Protein AF-A0A7E4VM98-F1 (afdb_monomer_lite)

Secondary structure (DSSP, 8-state):
---------TTHHHHTTSSTHHHHHHHTHHHHHHHTSSTTHHHHHHHHHTT-SS--GGGGTTTTTTTT-S-S--BTTSPPS-TTPPTT-EEEEEPPPPBTSS-S-HHHHHHHHHHHHTT--EEEEE-S-GGGSTTS-S-EEEETTEEEESHHHHHHHHHHHTT--TTTT--HHHHHHHHHHHHIIIIIIHHHHHHHHHH--GGGGSSSSSSTTT--HHHHHHHHHHHHHHHHHHHHHHHHHHSGGGS-HHHHHHHHHHHHHHHHHHHTTSSBTTBSS--HHHHHHHHHHHHHHSS--S--HHHHHHHHH-SHHHHHHHHHHHH-TTPPPTTPBPPSSTTS-------SS--------

Radius of gyration: 22.87 Å; chains: 1; bounding box: 62×67×73 Å

pLDDT: mean 76.76, std 25.64, range [26.39, 98.75]

InterPro domains:
  IPR012336 Thioredoxin-like fold [PF17172] (106-197)
  IPR026928 FAX/IsoI-like [SFLDG01200] (89-328)
  IPR033468 Metaxin, glutathione S-transferase domain [PF17171] (256-319)
  IPR036249 Thioredoxin-like superfamily [SSF52833] (104-171)
  IPR036282 Glutathione S-transferase, C-terminal domain superfamily [SSF47616] (250-321)
  IPR040079 Glutathione transferase family [SFLDS00019] (89-328)
  IPR050931 Mitochondrial Protein Transport Metaxin [PTHR12289] (79-328)

Structure (mmCIF, N/CA/C/O backbone):
data_AF-A0A7E4VM98-F1
#
_entry.id   AF-A0A7E4VM98-F1
#
loop_
_atom_site.group_PDB
_atom_site.id
_atom_site.type_symbol
_atom_site.label_atom_id
_atom_site.label_alt_id
_atom_site.label_comp_id
_atom_site.label_asym_id
_atom_site.label_entity_id
_atom_site.label_seq_id
_atom_site.pdbx_PDB_ins_code
_atom_site.Cartn_x
_atom_site.Cartn_y
_atom_site.Cartn_z
_atom_site.occupancy
_atom_site.B_iso_or_equiv
_atom_site.auth_seq_id
_atom_site.auth_comp_id
_atom_site.auth_asym_id
_atom_site.auth_atom_id
_atom_site.pdbx_PDB_model_num
ATOM 1 N N . MET A 1 1 ? -19.535 -28.539 -48.730 1.00 28.67 1 MET A N 1
ATOM 2 C CA . MET A 1 1 ? -18.535 -27.777 -49.510 1.00 28.67 1 MET A CA 1
ATOM 3 C C . MET A 1 1 ? -19.100 -26.370 -49.653 1.00 28.67 1 MET A C 1
ATOM 5 O O . MET A 1 1 ? -20.202 -26.257 -50.161 1.00 28.67 1 MET A O 1
ATOM 9 N N . LEU A 1 2 ? -18.609 -25.407 -48.856 1.00 31.25 2 LEU A N 1
ATOM 10 C CA . LEU A 1 2 ? -17.613 -24.395 -49.280 1.00 31.25 2 LEU A CA 1
ATOM 11 C C . LEU A 1 2 ? -18.216 -23.530 -50.404 1.00 31.25 2 LEU A C 1
ATOM 13 O O . LEU A 1 2 ? -18.550 -24.073 -51.443 1.00 31.25 2 LEU A O 1
ATOM 17 N N . THR A 1 3 ? -18.463 -22.228 -50.290 1.00 29.92 3 THR A N 1
ATOM 18 C CA . THR A 1 3 ? -17.757 -21.125 -49.618 1.00 29.92 3 THR A CA 1
ATOM 19 C C . THR A 1 3 ? -18.645 -19.880 -49.730 1.00 29.92 3 THR A C 1
ATOM 21 O O . THR A 1 3 ? -19.111 -19.606 -50.834 1.00 29.92 3 THR A O 1
ATOM 24 N N . GLN A 1 4 ? -18.791 -19.058 -48.688 1.00 26.48 4 GLN A N 1
ATOM 25 C CA . GLN A 1 4 ? -18.999 -17.620 -48.896 1.00 26.48 4 GLN A CA 1
ATOM 26 C C . GLN A 1 4 ? -18.141 -16.830 -47.911 1.00 26.48 4 GLN A C 1
ATOM 28 O O . GLN A 1 4 ? -18.254 -16.956 -46.695 1.00 26.48 4 GLN A O 1
ATOM 33 N N . ASN A 1 5 ? -17.224 -16.074 -48.508 1.00 28.17 5 ASN A N 1
ATOM 34 C CA . ASN A 1 5 ? -16.269 -15.186 -47.878 1.00 28.17 5 ASN A CA 1
ATOM 35 C C . ASN A 1 5 ? -17.000 -14.063 -47.138 1.00 28.17 5 ASN A C 1
ATOM 37 O O . ASN A 1 5 ? -17.585 -13.188 -47.772 1.00 28.17 5 ASN A O 1
ATOM 41 N N . THR A 1 6 ? -16.888 -14.018 -45.815 1.00 29.98 6 THR A N 1
ATOM 42 C CA . THR A 1 6 ? -17.049 -12.763 -45.077 1.00 29.98 6 THR A CA 1
ATOM 43 C C . THR A 1 6 ? -15.739 -11.992 -45.178 1.00 29.98 6 THR A C 1
ATOM 45 O O . THR A 1 6 ? -14.831 -12.164 -44.365 1.00 29.98 6 THR A O 1
ATOM 48 N N . HIS A 1 7 ? -15.633 -11.164 -46.218 1.00 29.02 7 HIS A N 1
ATOM 49 C CA . HIS A 1 7 ? -14.722 -10.027 -46.213 1.00 29.02 7 HIS A CA 1
ATOM 50 C C . HIS A 1 7 ? -15.143 -9.115 -45.057 1.00 29.02 7 HIS A C 1
ATOM 52 O O . HIS A 1 7 ? -16.162 -8.436 -45.133 1.00 29.02 7 HIS A O 1
ATOM 58 N N . ILE A 1 8 ? -14.386 -9.150 -43.961 1.00 34.03 8 ILE A N 1
ATOM 59 C CA . ILE A 1 8 ? -14.481 -8.133 -42.916 1.00 34.03 8 ILE A CA 1
ATOM 60 C C . ILE A 1 8 ? -13.877 -6.870 -43.519 1.00 34.03 8 ILE A C 1
ATOM 62 O O . ILE A 1 8 ? -12.688 -6.839 -43.846 1.00 34.03 8 ILE A O 1
ATOM 66 N N . ASP A 1 9 ? -14.720 -5.865 -43.718 1.00 29.58 9 ASP A N 1
ATOM 67 C CA . ASP A 1 9 ? -14.323 -4.573 -44.244 1.00 29.58 9 ASP A CA 1
ATOM 68 C C . ASP A 1 9 ? -13.378 -3.885 -43.244 1.00 29.58 9 ASP A C 1
ATOM 70 O O . ASP A 1 9 ? -13.763 -3.411 -42.172 1.00 29.58 9 ASP A O 1
ATOM 74 N N . LEU A 1 10 ? -12.085 -3.884 -43.575 1.00 30.45 10 LEU A N 1
ATOM 75 C CA . LEU A 1 10 ? -11.020 -3.293 -42.763 1.00 30.45 10 LEU A CA 1
ATOM 76 C C . LEU A 1 10 ? -11.132 -1.757 -42.673 1.00 30.45 10 LEU A C 1
ATOM 78 O O . LEU A 1 10 ? -10.366 -1.142 -41.925 1.00 30.45 10 LEU A O 1
ATOM 82 N N . ALA A 1 11 ? -12.067 -1.132 -43.399 1.00 27.55 11 ALA A N 1
ATOM 83 C CA . AL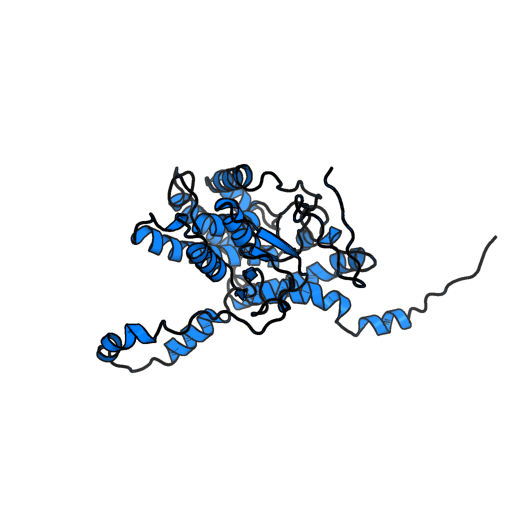A A 1 11 ? -12.356 0.295 -43.307 1.00 27.55 11 ALA A CA 1
ATOM 84 C C . ALA A 1 11 ? -13.248 0.647 -42.098 1.00 27.55 11 ALA A C 1
ATOM 86 O O . ALA A 1 11 ? -12.949 1.612 -41.392 1.00 27.55 11 ALA A O 1
ATOM 87 N N . GLU A 1 12 ? -14.259 -0.165 -41.765 1.00 29.91 12 GLU A N 1
ATOM 88 C CA . GLU A 1 12 ? -15.104 0.066 -40.576 1.00 29.91 12 GLU A CA 1
ATOM 89 C C . GLU A 1 12 ? -14.340 -0.190 -39.271 1.00 29.91 12 GLU A C 1
ATOM 91 O O . GLU A 1 12 ? -14.490 0.541 -38.288 1.00 29.91 12 GLU A O 1
ATOM 96 N N . ALA A 1 13 ? -13.404 -1.143 -39.291 1.00 32.09 13 ALA A N 1
ATOM 97 C CA . ALA A 1 13 ? -12.484 -1.368 -38.183 1.00 32.09 13 ALA A CA 1
ATOM 98 C C . ALA A 1 13 ? -11.483 -0.214 -37.981 1.00 32.09 13 ALA A C 1
ATOM 100 O O . ALA A 1 13 ? -10.851 -0.165 -36.937 1.00 32.09 13 ALA A O 1
ATOM 101 N N . ARG A 1 14 ? -11.316 0.724 -38.927 1.00 27.47 14 ARG A N 1
ATOM 102 C CA . ARG A 1 14 ? -10.431 1.894 -38.752 1.00 27.47 14 ARG A CA 1
ATOM 103 C C . ARG A 1 14 ? -11.143 3.110 -38.166 1.00 27.47 14 ARG A C 1
ATOM 105 O O . ARG A 1 14 ? -10.498 3.884 -37.461 1.00 27.47 14 ARG A O 1
ATOM 112 N N . HIS A 1 15 ? -12.447 3.273 -38.384 1.00 27.38 15 HIS A N 1
ATOM 113 C CA . HIS A 1 15 ? -13.180 4.409 -37.813 1.00 27.38 15 HIS A CA 1
ATOM 114 C C . HIS A 1 15 ? -13.491 4.252 -36.319 1.00 27.38 15 HIS A C 1
ATOM 116 O O . HIS A 1 15 ? -13.4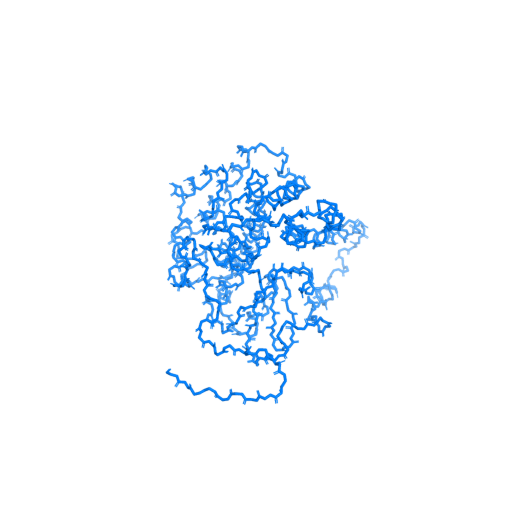71 5.248 -35.604 1.00 27.38 15 HIS A O 1
ATOM 122 N N . GLY A 1 16 ? -13.609 3.022 -35.806 1.00 27.92 16 GLY A N 1
ATOM 123 C CA . GLY A 1 16 ? -13.689 2.766 -34.359 1.00 27.92 16 GLY A CA 1
ATOM 124 C C . GLY A 1 16 ? -12.370 2.942 -33.583 1.00 27.92 16 GLY A C 1
ATOM 125 O O . GLY A 1 16 ? -12.366 2.825 -32.360 1.00 27.92 16 GLY A O 1
ATOM 126 N N . PHE A 1 17 ? -11.242 3.199 -34.262 1.00 30.11 17 PHE A N 1
ATOM 127 C CA . PHE A 1 17 ? -9.914 3.336 -33.639 1.00 30.11 17 PHE A CA 1
ATOM 128 C C . PHE A 1 17 ? -9.491 4.787 -33.359 1.00 30.11 17 PHE A C 1
ATOM 130 O O . PHE A 1 17 ? -8.520 4.989 -32.627 1.00 30.11 17 PHE A O 1
ATOM 137 N N . ASN A 1 18 ? -10.192 5.783 -33.913 1.00 26.39 18 ASN A N 1
ATOM 138 C CA . ASN A 1 18 ? -9.844 7.199 -33.727 1.00 26.39 18 ASN A CA 1
ATOM 139 C C . ASN A 1 18 ? -10.473 7.843 -32.485 1.00 26.39 18 ASN A C 1
ATOM 141 O O . ASN A 1 18 ? -9.961 8.858 -32.015 1.00 26.39 18 ASN A O 1
ATOM 145 N N . ASP A 1 19 ? -11.488 7.221 -31.889 1.00 30.58 19 ASP A N 1
ATOM 146 C CA . ASP A 1 19 ? -12.019 7.664 -30.605 1.00 30.58 19 ASP A CA 1
ATOM 147 C C . ASP A 1 19 ? -11.264 6.944 -29.487 1.00 30.58 19 ASP A C 1
ATOM 149 O O . ASP A 1 19 ? -11.482 5.769 -29.192 1.00 30.58 19 ASP A O 1
ATOM 153 N N . GLY A 1 20 ? -10.337 7.654 -28.842 1.00 35.06 20 GLY A N 1
ATOM 154 C CA . GLY A 1 20 ? -9.495 7.167 -27.741 1.00 35.06 20 GLY A CA 1
ATOM 155 C C . GLY A 1 20 ? -10.233 6.682 -26.478 1.00 35.06 20 GLY A C 1
ATOM 156 O O . GLY A 1 20 ? -9.598 6.530 -25.437 1.00 35.06 20 GLY A O 1
ATOM 157 N N . SER A 1 21 ? -11.537 6.410 -26.546 1.00 38.94 21 SER A N 1
ATOM 158 C CA . SER A 1 21 ? -12.443 6.085 -25.443 1.00 38.94 21 SER A CA 1
ATOM 159 C C . SER A 1 21 ? -12.384 4.623 -24.972 1.00 38.94 21 SER A C 1
ATOM 161 O O . SER A 1 21 ? -12.613 4.361 -23.795 1.00 38.94 21 SER A O 1
ATOM 163 N N . PHE A 1 22 ? -12.025 3.657 -25.827 1.00 34.50 22 PHE A N 1
ATOM 164 C CA . PHE A 1 22 ? -12.247 2.232 -25.507 1.00 34.50 22 PHE A CA 1
ATOM 165 C C . PHE A 1 22 ? -11.138 1.558 -24.676 1.00 34.50 22 PHE A C 1
ATOM 167 O O . PHE A 1 22 ? -11.387 0.722 -23.810 1.00 34.50 22 PHE A O 1
ATOM 174 N N . VAL A 1 23 ? -9.888 1.926 -24.945 1.00 35.19 23 VAL A N 1
ATOM 175 C CA . VAL A 1 23 ? -8.684 1.461 -24.228 1.00 35.19 23 VAL A CA 1
ATOM 176 C C . VAL A 1 23 ? -8.128 2.567 -23.328 1.00 35.19 23 VAL A C 1
ATOM 178 O O . VAL A 1 23 ? -7.375 2.299 -22.390 1.00 35.19 23 VAL A O 1
ATOM 181 N N . GLY A 1 24 ? -8.468 3.824 -23.637 1.00 36.62 24 GLY A N 1
ATOM 182 C CA . GLY A 1 24 ? -8.122 4.984 -22.827 1.00 36.62 24 GLY A CA 1
ATOM 183 C C . GLY A 1 24 ? -8.631 4.827 -21.403 1.00 36.62 24 GLY A C 1
ATOM 184 O O . GLY A 1 24 ? -7.823 4.820 -20.491 1.00 36.62 24 GLY A O 1
ATOM 185 N N . SER A 1 25 ? -9.914 4.522 -21.192 1.00 45.19 25 SER A N 1
ATOM 186 C CA . SER A 1 25 ? -10.535 4.619 -19.862 1.00 45.19 25 SER A CA 1
ATOM 187 C C . SER A 1 25 ? -10.000 3.689 -18.768 1.00 45.19 25 SER A C 1
ATOM 189 O O . SER A 1 25 ? -10.319 3.931 -17.621 1.00 45.19 25 SER A O 1
ATOM 191 N N . ILE A 1 26 ? -9.246 2.624 -19.062 1.00 42.47 26 ILE A N 1
ATOM 192 C CA . ILE A 1 26 ? -8.665 1.733 -18.032 1.00 42.47 26 ILE A CA 1
ATOM 193 C C . ILE A 1 26 ? -7.212 2.131 -17.740 1.00 42.47 26 ILE A C 1
ATOM 195 O O . ILE A 1 26 ? -6.754 2.116 -16.599 1.00 42.47 26 ILE A O 1
ATOM 199 N N . VAL A 1 27 ? -6.473 2.557 -18.769 1.00 45.41 27 VAL A N 1
ATOM 200 C CA . VAL A 1 27 ? -5.060 2.953 -18.644 1.00 45.41 27 VAL A CA 1
ATOM 201 C C . VAL A 1 27 ? -4.889 4.445 -18.340 1.00 45.41 27 VAL A C 1
ATOM 203 O O . VAL A 1 27 ? -3.884 4.878 -17.779 1.00 45.41 27 VAL A O 1
ATOM 206 N N . ASP A 1 28 ? -5.883 5.249 -18.695 1.00 41.78 28 ASP A N 1
ATOM 207 C CA . ASP A 1 28 ? -6.112 6.612 -18.220 1.00 41.78 28 ASP A CA 1
ATOM 208 C C . ASP A 1 28 ? -6.618 6.635 -16.782 1.00 41.78 28 ASP A C 1
ATOM 210 O O . ASP A 1 28 ? -6.541 7.668 -16.130 1.00 41.78 28 ASP A O 1
ATOM 214 N N . GLN A 1 29 ? -6.964 5.470 -16.244 1.00 46.91 29 GLN A N 1
ATOM 215 C CA . GLN A 1 29 ? -7.600 5.341 -14.952 1.00 46.91 29 GLN A CA 1
ATOM 216 C C . GLN A 1 29 ? -6.717 4.718 -13.880 1.00 46.91 29 GLN A C 1
ATOM 218 O O . GLN A 1 29 ? -6.611 5.317 -12.826 1.00 46.91 29 GLN A O 1
ATOM 223 N N . LEU A 1 30 ? -5.921 3.689 -14.197 1.00 45.34 30 LEU A N 1
ATOM 224 C CA . LEU A 1 30 ? -4.698 3.361 -13.432 1.00 45.34 30 LEU A CA 1
ATOM 225 C C . LEU A 1 30 ? -3.732 4.565 -13.311 1.00 45.34 30 LEU A C 1
ATOM 227 O O . LEU A 1 30 ? -2.794 4.552 -12.520 1.00 45.34 30 LEU A O 1
ATOM 231 N N . PHE A 1 31 ? -3.930 5.584 -14.150 1.00 43.34 31 PHE A N 1
ATOM 232 C CA . PHE A 1 31 ? -3.127 6.793 -14.266 1.00 43.34 31 PHE A CA 1
ATOM 233 C C . PHE A 1 31 ? -3.565 7.946 -13.369 1.00 43.34 31 PHE A C 1
ATOM 235 O O . PHE A 1 31 ? -2.681 8.563 -12.777 1.00 43.34 31 PHE A O 1
ATOM 242 N N . LEU A 1 32 ? -4.869 8.236 -13.259 1.00 41.91 32 LEU A N 1
ATOM 243 C CA . LEU A 1 32 ? -5.360 9.279 -12.347 1.00 41.91 32 LEU A CA 1
ATOM 244 C C . LEU A 1 32 ? -4.874 8.998 -10.915 1.00 41.91 32 LEU A C 1
ATOM 246 O O . LEU A 1 32 ? -4.349 9.888 -10.256 1.00 41.91 32 LEU A O 1
ATOM 250 N N . ASP A 1 33 ? -4.869 7.728 -10.517 1.00 46.34 33 ASP A N 1
ATOM 251 C CA . ASP A 1 33 ? -4.479 7.287 -9.176 1.00 46.34 33 ASP A CA 1
ATOM 252 C C . ASP A 1 33 ? -2.965 7.321 -8.887 1.00 46.34 33 ASP A C 1
ATOM 254 O O . ASP A 1 33 ? -2.556 7.397 -7.729 1.00 46.34 33 ASP A O 1
ATOM 258 N N . LEU A 1 34 ? -2.105 7.323 -9.914 1.00 44.72 34 LEU A N 1
ATOM 259 C CA . LEU A 1 34 ? -0.662 7.546 -9.733 1.00 44.72 34 LEU A CA 1
ATOM 260 C C . LEU A 1 34 ? -0.298 9.036 -9.789 1.00 44.72 34 LEU A C 1
ATOM 262 O O . LEU A 1 34 ? 0.703 9.453 -9.207 1.00 44.72 34 LEU A O 1
ATOM 266 N N . GLN A 1 35 ? -1.096 9.842 -10.493 1.00 39.09 35 GLN A N 1
ATOM 267 C CA . GLN A 1 35 ? -0.908 11.287 -10.603 1.00 39.09 35 GLN A CA 1
ATOM 268 C C . GLN A 1 35 ? -1.366 12.023 -9.327 1.00 39.09 35 GLN A C 1
ATOM 270 O O . GLN A 1 35 ? -0.821 13.079 -9.003 1.00 39.09 35 GLN A O 1
ATOM 275 N N . ASP A 1 36 ? -2.281 11.423 -8.561 1.00 42.91 36 ASP A N 1
ATOM 276 C CA . ASP A 1 36 ? -2.862 11.983 -7.336 1.00 42.91 36 ASP A CA 1
ATOM 277 C C . ASP A 1 36 ? -2.205 11.526 -6.021 1.00 42.91 36 ASP A C 1
ATOM 279 O O . ASP A 1 36 ? -2.666 11.873 -4.933 1.00 42.91 36 ASP A O 1
ATOM 283 N N . MET A 1 37 ? -1.041 10.869 -6.096 1.00 42.34 37 MET A N 1
ATOM 284 C CA . MET A 1 37 ? -0.153 10.539 -4.964 1.00 42.34 37 MET A CA 1
ATOM 285 C C . MET A 1 37 ? 0.535 11.776 -4.318 1.00 42.34 37 MET A C 1
ATOM 287 O O . MET A 1 37 ? 1.708 11.725 -3.938 1.00 42.34 37 MET A O 1
ATOM 291 N N . ARG A 1 38 ? -0.237 12.865 -4.114 1.00 44.12 38 ARG A N 1
ATOM 292 C CA . ARG A 1 38 ? 0.027 14.131 -3.376 1.00 44.12 38 ARG A CA 1
ATOM 293 C C . ARG A 1 38 ? 0.387 15.393 -4.164 1.00 44.12 38 ARG A C 1
ATOM 295 O O . ARG A 1 38 ? 1.017 16.290 -3.606 1.00 44.12 38 ARG A O 1
ATOM 302 N N . PHE A 1 39 ? -0.075 15.565 -5.400 1.00 36.19 39 PHE A N 1
ATOM 303 C CA . PHE A 1 39 ? 0.101 16.871 -6.058 1.00 36.19 39 PHE A CA 1
ATOM 304 C C . PHE A 1 39 ? -0.864 17.968 -5.573 1.00 36.19 39 PHE A C 1
ATOM 306 O O . PHE A 1 39 ? -0.579 19.146 -5.793 1.00 36.19 39 PHE A O 1
ATOM 313 N N . TRP A 1 40 ? -1.940 17.641 -4.841 1.00 32.72 40 TRP A N 1
ATOM 314 C CA . TRP A 1 40 ? -2.898 18.656 -4.372 1.00 32.72 40 TRP A CA 1
ATOM 315 C C . TRP A 1 40 ? -2.693 19.153 -2.931 1.00 32.72 40 TRP A C 1
ATOM 317 O O . TRP A 1 40 ? -2.779 20.358 -2.709 1.00 32.72 40 TRP A O 1
ATOM 327 N N . ASN A 1 41 ? -2.347 18.295 -1.962 1.00 39.28 41 ASN A N 1
ATOM 328 C CA . ASN A 1 41 ? -2.235 18.751 -0.564 1.00 39.28 41 ASN A CA 1
ATOM 329 C C . ASN A 1 41 ? -1.037 19.687 -0.335 1.00 39.28 41 ASN A C 1
ATOM 331 O O . ASN A 1 41 ? -1.213 20.773 0.212 1.00 39.28 41 ASN A O 1
ATOM 335 N N . TYR A 1 42 ? 0.151 19.355 -0.853 1.00 38.91 42 TYR A N 1
ATOM 336 C CA . TYR A 1 42 ? 1.333 20.197 -0.635 1.00 38.91 42 TYR A CA 1
ATOM 337 C C . TYR A 1 42 ? 1.437 21.392 -1.578 1.00 38.91 42 TYR A C 1
ATOM 339 O O . TYR A 1 42 ? 2.081 22.367 -1.224 1.00 38.91 42 TYR A O 1
ATOM 347 N N . SER A 1 43 ? 0.816 21.389 -2.762 1.00 35.78 43 SER A N 1
ATOM 348 C CA . SER A 1 43 ? 0.839 22.587 -3.616 1.00 35.78 43 SER A CA 1
ATOM 349 C C . SER A 1 43 ? -0.094 23.686 -3.096 1.00 35.78 43 SER A C 1
ATOM 351 O O . SER A 1 43 ? 0.168 24.861 -3.345 1.00 35.78 43 SER A O 1
ATOM 353 N N . VAL A 1 44 ? -1.129 23.333 -2.324 1.00 36.50 44 VAL A N 1
ATOM 354 C CA . VAL A 1 44 ? -1.936 24.284 -1.550 1.00 36.50 44 VAL A CA 1
ATOM 355 C C . VAL A 1 44 ? -1.184 24.720 -0.291 1.00 36.50 44 VAL A C 1
ATOM 357 O O . VAL A 1 44 ? -1.065 25.921 -0.073 1.00 36.50 44 VAL A O 1
ATOM 360 N N . GLU A 1 45 ? -0.585 23.801 0.473 1.00 34.19 45 GLU A N 1
ATOM 361 C CA . GLU A 1 45 ? 0.237 24.147 1.648 1.00 34.19 45 GLU A CA 1
ATOM 362 C C . GLU A 1 45 ? 1.454 25.010 1.287 1.00 34.19 45 GLU A C 1
ATOM 364 O O . GLU A 1 45 ? 1.690 26.029 1.923 1.00 34.19 45 GLU A O 1
ATOM 369 N N . LEU A 1 46 ? 2.180 24.696 0.213 1.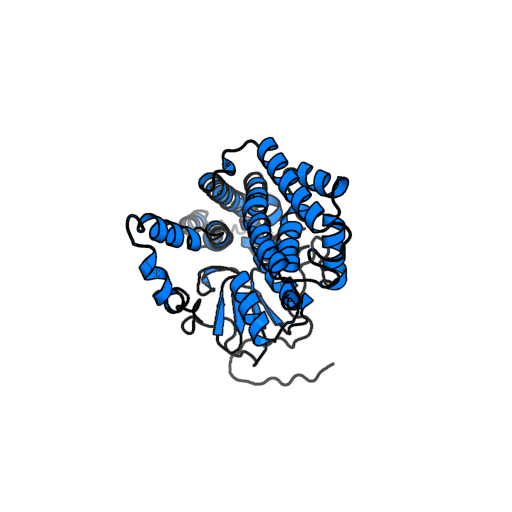00 32.59 46 LEU A N 1
ATOM 370 C CA . LEU A 1 46 ? 3.324 25.481 -0.257 1.00 32.59 46 LEU A CA 1
ATOM 371 C C . LEU A 1 46 ? 2.903 26.805 -0.906 1.00 32.59 46 LEU A C 1
ATOM 373 O O . LEU A 1 46 ? 3.640 27.774 -0.770 1.00 32.59 46 LEU A O 1
ATOM 377 N N . ARG A 1 47 ? 1.725 26.907 -1.549 1.00 32.34 47 ARG A N 1
ATOM 378 C CA . ARG A 1 47 ? 1.174 28.208 -2.000 1.00 32.34 47 ARG A CA 1
ATOM 379 C C . ARG A 1 47 ? 0.667 29.066 -0.842 1.00 32.34 47 ARG A C 1
ATOM 381 O O . ARG A 1 47 ? 0.666 30.291 -0.956 1.00 32.34 47 ARG A O 1
ATOM 388 N N . LEU A 1 48 ? 0.217 28.444 0.246 1.00 35.47 48 LEU A N 1
ATOM 389 C CA . LEU A 1 48 ? -0.144 29.133 1.482 1.00 35.47 48 LEU A CA 1
ATOM 390 C C . LEU A 1 48 ? 1.121 29.598 2.212 1.00 35.47 48 LEU A C 1
ATOM 392 O O . LEU A 1 48 ? 1.202 30.767 2.566 1.00 35.47 48 LEU A O 1
ATOM 396 N N . LEU A 1 49 ? 2.150 28.755 2.317 1.00 31.48 49 LEU A N 1
ATOM 397 C CA . LEU A 1 49 ? 3.445 29.098 2.913 1.00 31.48 49 LEU A CA 1
ATOM 398 C C . LEU A 1 49 ? 4.226 30.126 2.077 1.00 31.48 49 LEU A C 1
ATOM 400 O O . LEU A 1 49 ? 4.831 31.030 2.644 1.00 31.48 49 LEU A O 1
ATOM 404 N N . SER A 1 50 ? 4.149 30.084 0.742 1.00 28.62 50 SER A N 1
ATOM 405 C CA . SER A 1 50 ? 4.779 31.089 -0.132 1.00 28.62 50 SER A CA 1
ATOM 406 C C . SER A 1 50 ? 4.056 32.441 -0.137 1.00 28.62 50 SER A C 1
ATOM 408 O O . SER A 1 50 ? 4.565 33.400 -0.710 1.00 28.62 50 SER A O 1
ATOM 410 N N . ARG A 1 51 ? 2.857 32.528 0.458 1.00 30.97 51 ARG A N 1
ATOM 411 C CA . ARG A 1 51 ? 2.128 33.785 0.699 1.00 30.97 51 ARG A CA 1
ATOM 412 C C . ARG A 1 51 ? 2.318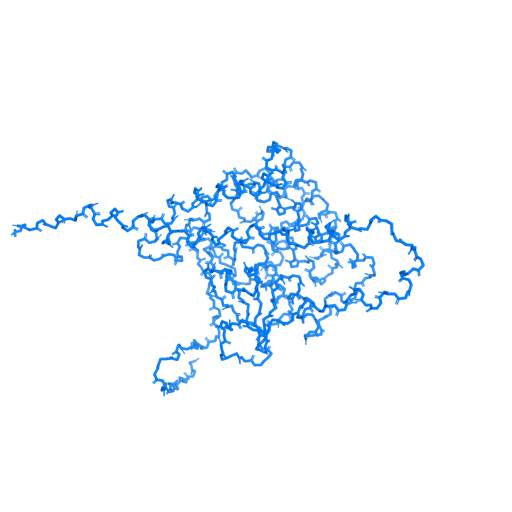 34.322 2.120 1.00 30.97 51 ARG A C 1
ATOM 414 O O . ARG A 1 51 ? 1.871 35.429 2.398 1.00 30.97 51 ARG A O 1
ATOM 421 N N . VAL A 1 52 ? 3.023 33.597 2.990 1.00 36.53 52 VAL A N 1
ATOM 422 C CA . VAL A 1 52 ? 3.444 34.072 4.316 1.00 36.53 52 VAL A CA 1
ATOM 423 C C . VAL A 1 52 ? 4.871 34.615 4.211 1.00 36.53 52 VAL A C 1
ATOM 425 O O . VAL A 1 52 ? 5.819 34.090 4.784 1.00 36.53 52 VAL A O 1
ATOM 428 N N . GLN A 1 53 ? 5.038 35.698 3.456 1.00 36.53 53 GLN A N 1
ATOM 429 C CA . GLN A 1 53 ? 6.086 36.664 3.767 1.00 36.53 53 GLN A CA 1
ATOM 430 C C . GLN A 1 53 ? 5.402 37.824 4.487 1.00 36.53 53 GLN A C 1
ATOM 432 O O . GLN A 1 53 ? 4.499 38.448 3.941 1.00 36.53 53 GLN A O 1
ATOM 437 N N . THR A 1 54 ? 5.845 38.073 5.724 1.00 39.03 54 THR A N 1
ATOM 438 C CA . THR A 1 54 ? 5.440 39.145 6.656 1.00 39.03 54 THR A CA 1
ATOM 439 C C . THR A 1 54 ? 4.105 38.972 7.395 1.00 39.03 54 THR A C 1
ATOM 441 O O . THR A 1 54 ? 3.154 39.665 7.087 1.00 39.03 54 THR A O 1
ATOM 444 N N . PHE A 1 55 ? 4.028 38.141 8.447 1.00 35.09 55 PHE A N 1
ATOM 445 C CA . PHE A 1 55 ? 3.022 38.350 9.509 1.00 35.09 55 PHE A CA 1
ATOM 446 C C . PHE A 1 55 ? 3.544 37.967 10.905 1.00 35.09 55 PHE A C 1
ATOM 448 O O . PHE A 1 55 ? 4.290 37.006 11.073 1.00 35.09 55 PHE A O 1
ATOM 455 N N . ASN A 1 56 ? 3.180 38.804 11.880 1.00 34.16 56 ASN A N 1
ATOM 456 C CA . ASN A 1 56 ? 3.713 38.910 13.239 1.00 34.16 56 ASN A CA 1
ATOM 457 C C . ASN A 1 56 ? 3.300 37.722 14.143 1.00 34.16 56 ASN A C 1
ATOM 459 O O . ASN A 1 56 ? 2.168 37.248 14.083 1.00 34.16 56 ASN A O 1
ATOM 463 N N . ILE A 1 57 ? 4.210 37.258 15.004 1.00 39.00 57 ILE A N 1
ATOM 464 C CA . ILE A 1 57 ? 4.082 36.034 15.822 1.00 39.00 57 ILE A CA 1
ATOM 465 C C . ILE A 1 57 ? 2.943 36.136 16.859 1.00 39.00 57 ILE A C 1
ATOM 467 O O . ILE A 1 57 ? 2.338 35.123 17.222 1.00 39.00 57 ILE A O 1
ATOM 471 N N . ASP A 1 58 ? 2.565 37.346 17.275 1.00 33.59 58 ASP A N 1
ATOM 472 C CA . ASP A 1 58 ? 1.524 37.552 18.291 1.00 33.59 58 ASP A CA 1
ATOM 473 C C . ASP A 1 58 ? 0.096 37.244 17.804 1.00 33.59 58 ASP A C 1
ATOM 475 O O . ASP A 1 58 ? -0.776 36.921 18.612 1.00 33.59 58 ASP A O 1
ATOM 479 N N . THR A 1 59 ? -0.160 37.234 16.489 1.00 35.47 59 THR A N 1
ATOM 480 C CA . THR A 1 59 ? -1.496 36.909 15.945 1.00 35.47 59 THR A CA 1
ATOM 481 C C . THR A 1 59 ? -1.807 35.405 15.958 1.00 35.47 59 THR A C 1
ATOM 483 O O . THR A 1 59 ? -2.967 35.019 15.804 1.00 35.47 59 THR A O 1
ATOM 486 N N . MET A 1 60 ? -0.814 34.533 16.193 1.00 33.09 60 MET A N 1
ATOM 487 C CA . MET A 1 60 ? -1.029 33.078 16.237 1.00 33.09 60 MET A CA 1
ATOM 488 C C . MET A 1 60 ? -1.683 32.587 17.533 1.00 33.09 60 MET A C 1
ATOM 490 O O . MET A 1 60 ? -2.384 31.578 17.504 1.00 33.09 60 MET A O 1
ATOM 494 N N . LYS A 1 61 ? -1.518 33.284 18.666 1.00 35.06 61 LYS A N 1
ATOM 495 C CA . LYS A 1 61 ? -2.079 32.817 19.951 1.00 35.06 61 LYS A CA 1
ATOM 496 C C . LYS A 1 61 ? -3.607 32.907 20.017 1.00 35.06 61 LYS A C 1
ATOM 498 O O . LYS A 1 61 ? -4.218 32.174 20.786 1.00 35.06 61 LYS A O 1
ATOM 503 N N . HIS A 1 62 ? -4.228 33.756 19.196 1.00 31.20 62 HIS A N 1
ATOM 504 C CA . HIS A 1 62 ? -5.686 33.921 19.159 1.00 31.20 62 HIS A CA 1
ATOM 505 C C . HIS A 1 62 ? -6.394 33.151 18.031 1.00 31.20 62 HIS A C 1
ATOM 507 O O . HIS A 1 62 ? -7.614 33.049 18.058 1.00 31.20 62 HIS A O 1
ATOM 513 N N . ASN A 1 63 ? -5.655 32.555 17.085 1.00 31.09 63 ASN A N 1
ATOM 514 C CA . ASN A 1 63 ? -6.221 31.887 15.900 1.00 31.09 63 ASN A CA 1
ATOM 515 C C . ASN A 1 63 ? -5.925 30.376 15.805 1.00 31.09 63 ASN A C 1
ATOM 517 O O . ASN A 1 63 ? -6.233 29.750 14.790 1.00 31.09 63 ASN A O 1
ATOM 521 N N . GLN A 1 64 ? -5.375 29.751 16.854 1.00 32.09 64 GLN A N 1
ATOM 522 C CA . GLN A 1 64 ? -5.177 28.291 16.874 1.00 32.09 64 GLN A CA 1
ATOM 523 C C . GLN A 1 64 ? -6.494 27.502 16.748 1.00 32.09 64 GLN A C 1
ATOM 525 O O . GLN A 1 64 ? -6.484 26.394 16.219 1.00 32.09 64 GLN A O 1
ATOM 530 N N . SER A 1 65 ? -7.631 28.066 17.172 1.00 30.69 65 SER A N 1
ATOM 531 C CA . SER A 1 65 ? -8.938 27.396 17.099 1.00 30.69 65 SER A CA 1
ATOM 532 C C . SER A 1 65 ? -9.606 27.467 15.721 1.00 30.69 65 SER A C 1
ATOM 534 O O . SER A 1 65 ? -10.471 26.648 15.422 1.00 30.69 65 SER A O 1
ATOM 536 N N . THR A 1 66 ? -9.215 28.408 14.858 1.00 28.31 66 THR A N 1
ATOM 537 C CA . THR A 1 66 ? -9.889 28.658 13.573 1.00 28.31 66 THR A CA 1
ATOM 538 C C . THR A 1 66 ? -9.136 28.075 12.378 1.00 28.31 66 THR A C 1
ATOM 540 O O . THR A 1 66 ? -9.771 27.721 11.384 1.00 28.31 66 THR A O 1
ATOM 543 N N . PHE A 1 67 ? -7.817 27.870 12.472 1.00 29.88 67 PHE A N 1
ATOM 544 C CA . PHE A 1 67 ? -7.013 27.348 11.355 1.00 29.88 67 PHE A CA 1
ATOM 545 C C . PHE A 1 67 ? -7.243 25.852 11.056 1.00 29.88 67 PHE A C 1
ATOM 547 O O . PHE A 1 67 ? -7.080 25.422 9.918 1.00 29.88 67 PHE A O 1
ATOM 554 N N . PHE A 1 68 ? -7.706 25.075 12.041 1.00 30.42 68 PHE A N 1
ATOM 555 C CA . PHE A 1 68 ? -8.035 23.646 11.902 1.00 30.42 68 PHE A CA 1
ATOM 556 C C . PHE A 1 68 ? -9.526 23.367 11.622 1.00 30.42 68 PHE A C 1
ATOM 558 O O . PHE A 1 68 ? -9.957 22.218 11.630 1.00 30.42 68 PHE A O 1
ATOM 565 N N . SER A 1 69 ? -10.340 24.401 11.381 1.00 29.08 69 SER A N 1
ATOM 566 C CA . SER A 1 69 ? -11.807 24.298 11.487 1.00 29.08 69 SER A CA 1
ATOM 567 C C . SER A 1 69 ? -12.582 24.060 10.182 1.00 29.08 69 SER A C 1
ATOM 569 O O . SER A 1 69 ? -13.811 24.090 10.201 1.00 29.08 69 SER A O 1
ATOM 571 N N . LYS A 1 70 ? -11.928 23.766 9.049 1.00 30.92 70 LYS A N 1
ATOM 572 C CA . LYS A 1 70 ? -12.639 23.124 7.928 1.00 30.92 70 LYS A CA 1
ATOM 573 C C . LYS A 1 70 ? -12.485 21.611 8.073 1.00 30.92 70 LYS A C 1
ATOM 575 O O . LYS A 1 70 ? -11.376 21.126 7.848 1.00 30.92 70 LYS A O 1
ATOM 580 N N . PRO A 1 71 ? -13.551 20.859 8.410 1.00 38.00 71 PRO A N 1
ATOM 581 C CA . PRO A 1 71 ? -13.488 19.406 8.356 1.00 38.00 71 PRO A CA 1
ATOM 582 C C . PRO A 1 71 ? -13.046 19.012 6.946 1.00 38.00 71 PRO A C 1
ATOM 584 O O . PRO A 1 71 ? -13.516 19.616 5.975 1.00 38.00 71 PRO A O 1
ATOM 587 N N . LEU A 1 72 ? -12.163 18.018 6.810 1.00 48.25 72 LEU A N 1
ATOM 588 C CA . LEU A 1 72 ? -12.041 17.288 5.548 1.00 48.25 72 LEU A CA 1
ATOM 589 C C . LEU A 1 72 ? -13.445 16.736 5.258 1.00 48.25 72 LEU A C 1
ATOM 591 O O . LEU A 1 72 ? -13.895 15.794 5.899 1.00 48.25 72 LEU A O 1
ATOM 595 N N . GLY A 1 73 ? -14.191 17.472 4.436 1.00 49.47 73 GLY A N 1
ATOM 596 C CA . GLY A 1 73 ? -15.644 17.492 4.518 1.00 49.47 73 GLY A CA 1
ATOM 597 C C . GLY A 1 73 ? -16.269 16.194 4.042 1.00 49.47 73 GLY A C 1
ATOM 598 O O . GLY A 1 73 ? -15.949 15.719 2.955 1.00 49.47 73 GLY A O 1
ATOM 599 N N . ILE A 1 74 ? -17.209 15.687 4.837 1.00 50.25 74 ILE A N 1
ATOM 600 C CA . ILE A 1 74 ? -18.227 14.723 4.418 1.00 50.25 74 ILE A CA 1
ATOM 601 C C . ILE A 1 74 ? -18.801 15.212 3.082 1.00 50.25 74 ILE A C 1
ATOM 603 O O . ILE A 1 74 ? -19.422 16.277 3.020 1.00 50.25 74 ILE A O 1
ATOM 607 N N . MET A 1 75 ? -18.570 14.472 1.996 1.00 54.62 75 MET A N 1
ATOM 608 C CA . MET A 1 75 ? -19.106 14.843 0.688 1.00 54.62 75 MET A CA 1
ATOM 609 C C . MET A 1 75 ? -20.463 14.170 0.500 1.00 54.62 75 MET A C 1
ATOM 611 O O . MET A 1 75 ? -20.559 13.026 0.077 1.00 54.62 75 MET A O 1
ATOM 615 N N . THR A 1 76 ? -21.528 14.905 0.820 1.00 50.62 76 THR A N 1
ATOM 616 C CA . THR A 1 76 ? -22.925 14.443 0.727 1.00 50.62 76 THR A CA 1
ATOM 617 C C . THR A 1 76 ? -23.534 14.567 -0.679 1.00 50.62 76 THR A C 1
ATOM 619 O O . THR A 1 76 ? -24.712 14.279 -0.858 1.00 50.62 76 THR A O 1
ATOM 622 N N . ARG A 1 77 ? -22.772 15.028 -1.688 1.00 49.78 77 ARG A N 1
ATOM 623 C CA . ARG A 1 77 ? -23.296 15.366 -3.031 1.00 49.78 77 ARG A CA 1
ATOM 624 C C . ARG A 1 77 ? -22.924 14.410 -4.168 1.00 49.78 77 ARG A C 1
ATOM 626 O O . ARG A 1 77 ? -23.406 14.615 -5.280 1.00 49.78 77 ARG A O 1
ATOM 633 N N . THR A 1 78 ? -22.101 13.391 -3.943 1.00 62.69 78 THR A N 1
ATOM 634 C CA . THR A 1 78 ? -21.777 12.408 -4.991 1.00 62.69 78 THR A CA 1
ATOM 635 C C . THR A 1 78 ? -22.768 11.247 -4.967 1.00 62.69 78 THR A C 1
ATOM 637 O O . THR A 1 78 ? -23.230 10.833 -3.906 1.00 62.69 78 THR A O 1
ATOM 640 N N . LYS A 1 79 ? -23.084 10.695 -6.144 1.00 84.69 79 LYS A N 1
ATOM 641 C CA . LYS A 1 79 ? -23.899 9.481 -6.268 1.00 84.69 79 LYS A CA 1
ATOM 642 C C . LYS A 1 79 ? -23.207 8.323 -5.535 1.00 84.69 79 LYS A C 1
ATOM 644 O O . LYS A 1 79 ? -22.077 7.979 -5.887 1.00 84.69 79 LYS A O 1
ATOM 649 N N . LEU A 1 80 ? -23.906 7.725 -4.569 1.00 88.25 80 LEU A N 1
ATOM 650 C CA . LEU A 1 80 ? -23.453 6.511 -3.893 1.00 88.25 80 LEU A CA 1
ATOM 651 C C . LEU A 1 80 ? -23.309 5.362 -4.899 1.00 88.25 80 LEU A C 1
ATOM 653 O O . LEU A 1 80 ? -24.131 5.217 -5.810 1.00 88.25 80 LEU A O 1
ATOM 657 N N . GLN A 1 81 ? -22.268 4.555 -4.732 1.00 90.56 81 GLN A N 1
ATOM 658 C CA . GLN A 1 81 ? -22.087 3.292 -5.436 1.00 90.56 81 GLN A CA 1
ATOM 659 C C . GLN A 1 81 ? -23.036 2.231 -4.879 1.00 90.56 81 GLN A C 1
ATOM 661 O O . GLN A 1 81 ? -23.475 1.371 -5.637 1.00 90.56 81 GLN A O 1
ATOM 666 N N . VAL A 1 82 ? -23.415 2.336 -3.599 1.00 90.69 82 VAL A N 1
ATOM 667 C CA . VAL A 1 82 ? -24.388 1.452 -2.951 1.00 90.69 82 VAL A CA 1
ATOM 668 C C . VAL A 1 82 ? -25.586 2.260 -2.433 1.00 90.69 82 VAL A C 1
ATOM 670 O O . VAL A 1 82 ? -25.582 2.738 -1.299 1.00 90.69 82 VAL A O 1
ATOM 673 N N . PRO A 1 83 ? -26.649 2.430 -3.245 1.00 85.94 83 PRO A N 1
ATOM 674 C CA . PRO A 1 83 ? -27.846 3.164 -2.828 1.00 85.94 83 PRO A CA 1
ATOM 675 C C . PRO A 1 83 ? -28.612 2.500 -1.673 1.00 85.94 83 PRO A C 1
ATOM 677 O O . PRO A 1 83 ? -29.166 3.203 -0.834 1.00 85.94 83 PRO A O 1
ATOM 680 N N . GLY A 1 84 ? -28.635 1.163 -1.621 1.00 86.81 84 GLY A N 1
ATOM 681 C CA . GLY A 1 84 ? -29.305 0.362 -0.586 1.00 86.81 84 GLY A CA 1
ATOM 682 C C . GLY A 1 84 ? -28.378 -0.030 0.564 1.00 86.81 84 GLY A C 1
ATOM 683 O O . GLY A 1 84 ? -28.334 -1.198 0.942 1.00 86.81 84 GLY A O 1
ATOM 684 N N . TRP A 1 85 ? -27.569 0.914 1.046 1.00 90.00 85 TRP A N 1
ATOM 685 C CA . TRP A 1 85 ? -26.587 0.660 2.099 1.00 90.00 85 TRP A CA 1
ATOM 686 C C . TRP A 1 85 ? -27.257 0.243 3.416 1.00 90.00 85 TRP A C 1
ATOM 688 O O . TRP A 1 85 ? -28.337 0.716 3.768 1.00 90.00 85 TRP A O 1
ATOM 698 N N . LEU A 1 86 ? -26.583 -0.629 4.163 1.00 90.25 86 LEU A N 1
ATOM 699 C CA . LEU A 1 86 ? -26.976 -1.040 5.507 1.00 90.25 86 LEU A CA 1
ATOM 700 C C . LEU A 1 86 ? -26.278 -0.174 6.557 1.00 90.25 86 LEU A C 1
ATOM 702 O O . LEU A 1 86 ? -25.106 0.189 6.409 1.00 90.25 86 LEU A O 1
ATOM 706 N N . GLU A 1 87 ? -26.989 0.153 7.633 1.00 89.06 87 GLU A N 1
ATOM 707 C CA . GLU A 1 87 ? -26.432 0.968 8.709 1.00 89.06 87 GLU A CA 1
ATOM 708 C C . GLU A 1 87 ? -25.223 0.280 9.363 1.00 89.06 87 GLU A C 1
ATOM 710 O O . GLU A 1 87 ? -25.215 -0.926 9.605 1.00 89.06 87 GLU A O 1
ATOM 715 N N . ASN A 1 88 ? -24.182 1.068 9.637 1.00 88.38 88 ASN A N 1
ATOM 716 C CA . ASN A 1 88 ? -22.910 0.658 10.233 1.00 88.38 88 ASN A CA 1
ATOM 717 C C . ASN A 1 88 ? -22.144 -0.416 9.440 1.00 88.38 88 ASN A C 1
ATOM 719 O O . ASN A 1 88 ? -21.190 -0.992 9.958 1.00 88.38 88 ASN A O 1
ATOM 723 N N . THR A 1 89 ? -22.509 -0.637 8.175 1.00 93.44 89 THR A N 1
ATOM 724 C CA . THR A 1 89 ? -21.737 -1.451 7.233 1.00 93.44 89 THR A CA 1
ATOM 725 C C . THR A 1 89 ? -20.822 -0.548 6.418 1.00 93.44 89 THR A C 1
ATOM 727 O O . THR A 1 89 ? -21.269 0.442 5.836 1.00 93.44 89 THR A O 1
ATOM 730 N N . VAL A 1 90 ? -19.532 -0.880 6.374 1.00 96.88 90 VAL A N 1
ATOM 731 C CA . VAL A 1 90 ? -18.565 -0.160 5.540 1.00 96.88 90 VAL A CA 1
ATOM 732 C C . VAL A 1 90 ? -18.569 -0.753 4.137 1.00 96.88 90 VAL A C 1
ATOM 734 O O . VAL A 1 90 ? -18.311 -1.938 3.962 1.00 96.88 90 VAL A O 1
ATOM 737 N N . TYR A 1 91 ? -18.791 0.066 3.118 1.00 97.12 91 TYR A N 1
ATOM 738 C CA . TYR A 1 91 ? -18.609 -0.336 1.726 1.00 97.12 91 TYR A CA 1
ATOM 739 C C . TYR A 1 91 ? -17.286 0.237 1.229 1.00 97.12 91 TYR A C 1
ATOM 741 O O . TYR A 1 91 ? -17.179 1.435 0.968 1.00 97.12 91 TYR A O 1
ATOM 749 N N . LEU A 1 92 ? -16.257 -0.604 1.147 1.00 97.50 92 LEU A N 1
ATOM 750 C CA . LEU A 1 92 ? -14.951 -0.224 0.625 1.00 97.50 92 LEU A CA 1
ATOM 751 C C . LEU A 1 92 ? -14.990 -0.246 -0.899 1.00 97.50 92 LEU A C 1
ATOM 753 O O . LEU A 1 92 ? -15.010 -1.312 -1.517 1.00 97.50 92 LEU A O 1
ATOM 757 N N . VAL A 1 93 ? -14.959 0.942 -1.497 1.00 95.44 93 VAL A N 1
ATOM 758 C CA . VAL A 1 93 ? -14.877 1.103 -2.943 1.00 95.44 93 VAL A CA 1
ATOM 759 C C . VAL A 1 93 ? -13.411 1.119 -3.365 1.00 95.44 93 VAL A C 1
ATOM 761 O O . VAL A 1 93 ? -12.639 1.993 -2.958 1.00 95.44 93 VAL A O 1
ATOM 764 N N . GLN A 1 94 ? -13.018 0.141 -4.180 1.00 93.38 94 GLN A N 1
ATOM 765 C CA . GLN A 1 94 ? -11.631 -0.060 -4.605 1.00 93.38 94 GLN A CA 1
ATOM 766 C C . GLN A 1 94 ? -11.522 -0.644 -6.020 1.00 93.38 94 GLN A C 1
ATOM 768 O O . GLN A 1 94 ? -12.522 -0.915 -6.681 1.00 93.38 94 GLN A O 1
ATOM 773 N N . PHE A 1 95 ? -10.288 -0.810 -6.505 1.00 88.88 95 PHE A N 1
ATOM 774 C CA . PHE A 1 95 ? -10.032 -1.420 -7.81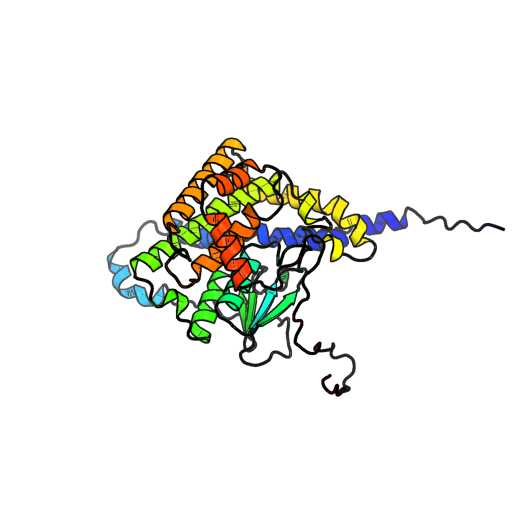2 1.00 88.88 95 PHE A CA 1
ATOM 775 C C . PHE A 1 95 ? -10.451 -2.889 -7.878 1.00 88.88 95 PHE A C 1
ATOM 777 O O . PHE A 1 95 ? -10.436 -3.558 -6.840 1.00 88.88 95 PHE A O 1
ATOM 784 N N . PRO A 1 96 ? -10.695 -3.413 -9.096 1.00 89.31 96 PRO A N 1
ATOM 785 C CA . PRO A 1 96 ? -10.907 -4.833 -9.294 1.00 89.31 96 PRO A CA 1
ATOM 786 C C . PRO A 1 96 ? -9.706 -5.649 -8.821 1.00 89.31 96 PRO A C 1
ATOM 788 O O . PRO A 1 96 ? -8.548 -5.244 -8.996 1.00 89.31 96 PRO A O 1
ATOM 791 N N . ARG A 1 97 ? -9.980 -6.814 -8.242 1.00 90.00 97 ARG A N 1
ATOM 792 C CA . ARG A 1 97 ? -8.953 -7.714 -7.738 1.00 90.00 97 ARG A CA 1
ATOM 793 C C . ARG A 1 97 ? -8.143 -8.308 -8.899 1.00 90.00 97 ARG A C 1
ATOM 795 O O . ARG A 1 97 ? -8.712 -8.925 -9.805 1.00 90.00 97 ARG A O 1
ATOM 802 N N . PRO A 1 98 ? -6.806 -8.165 -8.902 1.00 90.38 98 PRO A N 1
ATOM 803 C CA . PRO A 1 98 ? -5.962 -8.894 -9.840 1.00 90.38 98 PRO A CA 1
ATOM 804 C C . PRO A 1 98 ? -5.957 -10.392 -9.503 1.00 90.38 98 PRO A C 1
ATOM 806 O O . PRO A 1 98 ? -6.371 -10.825 -8.426 1.00 90.38 98 PRO A O 1
ATOM 809 N N . ALA A 1 99 ? -5.433 -11.204 -10.415 1.00 89.44 99 ALA A N 1
ATOM 810 C CA . ALA A 1 99 ? -5.046 -12.562 -10.058 1.00 89.44 99 ALA A CA 1
ATOM 811 C C . ALA A 1 99 ? -3.888 -12.530 -9.040 1.00 89.44 99 ALA A C 1
ATOM 813 O O . ALA A 1 99 ? -3.023 -11.665 -9.132 1.00 89.44 99 ALA A O 1
ATOM 814 N N . GLY A 1 100 ? -3.861 -13.443 -8.067 1.00 90.75 100 GLY A N 1
ATOM 815 C CA . GLY A 1 100 ? -2.732 -13.657 -7.151 1.00 90.75 100 GLY A CA 1
ATOM 816 C C . GLY A 1 100 ? -2.477 -12.592 -6.078 1.00 90.75 100 GLY A C 1
ATOM 817 O O . GLY A 1 100 ? -1.607 -12.801 -5.228 1.00 90.75 100 GLY A O 1
ATOM 818 N N . LEU A 1 101 ? -3.213 -11.475 -6.075 1.00 91.31 101 LEU A N 1
ATOM 819 C CA . LEU A 1 101 ? -3.092 -10.401 -5.081 1.00 91.31 101 LEU A CA 1
ATOM 820 C C . LEU A 1 101 ? -4.477 -9.848 -4.704 1.00 91.31 101 LEU A C 1
ATOM 822 O O . LEU A 1 101 ? -5.394 -9.895 -5.524 1.00 91.31 101 LEU A O 1
ATOM 826 N N . PRO A 1 102 ? -4.652 -9.272 -3.502 1.00 92.50 102 PRO A N 1
ATOM 827 C CA . PRO A 1 102 ? -5.918 -8.637 -3.153 1.00 92.50 102 PRO A CA 1
ATOM 828 C C . PRO A 1 102 ? -6.200 -7.336 -3.905 1.00 92.50 102 PRO A C 1
ATOM 830 O O . PRO A 1 102 ? -7.358 -7.041 -4.196 1.00 92.50 102 PRO A O 1
ATOM 833 N N . ASN A 1 103 ? -5.160 -6.558 -4.204 1.00 92.00 103 ASN A N 1
ATOM 834 C CA . ASN A 1 103 ? -5.230 -5.318 -4.971 1.00 92.00 103 ASN A CA 1
ATOM 835 C C . ASN A 1 103 ? -3.845 -5.004 -5.579 1.00 92.00 103 ASN A C 1
ATOM 837 O O . ASN A 1 103 ? -2.874 -5.649 -5.203 1.00 92.00 103 ASN A O 1
ATOM 841 N N . LEU A 1 104 ? -3.768 -4.052 -6.520 1.00 90.31 104 LEU A N 1
ATOM 842 C CA . LEU A 1 104 ? -2.506 -3.511 -7.078 1.00 90.31 104 LEU A CA 1
ATOM 843 C C . LEU A 1 104 ? -2.160 -2.109 -6.538 1.00 90.31 104 LEU A C 1
ATOM 845 O O . LEU A 1 104 ? -1.131 -1.515 -6.899 1.00 90.31 104 LEU A O 1
ATOM 849 N N . SER A 1 105 ? -3.072 -1.533 -5.747 1.00 91.69 105 SER A N 1
ATOM 850 C CA . SER A 1 105 ? -2.909 -0.249 -5.078 1.00 91.69 105 SER A CA 1
ATOM 851 C C . SER A 1 105 ? -2.523 -0.464 -3.613 1.00 91.69 105 SER A C 1
ATOM 853 O O . SER A 1 105 ? -3.311 -1.048 -2.857 1.00 91.69 105 SER A O 1
ATOM 855 N N . PRO A 1 106 ? -1.381 0.093 -3.164 1.00 94.00 106 PRO A N 1
ATOM 856 C CA . PRO A 1 106 ? -0.968 -0.013 -1.768 1.00 94.00 106 PRO A CA 1
ATOM 857 C C . PRO A 1 106 ? -1.955 0.681 -0.821 1.00 94.00 106 PRO A C 1
ATOM 859 O O . PRO A 1 106 ? -2.103 0.261 0.322 1.00 94.00 106 PRO A O 1
ATOM 862 N N . PHE A 1 107 ? -2.678 1.705 -1.288 1.00 95.00 107 PHE A N 1
ATOM 863 C CA . PHE A 1 107 ? -3.680 2.401 -0.479 1.00 95.00 107 PHE A CA 1
ATOM 864 C C . PHE A 1 107 ? -4.973 1.600 -0.324 1.00 95.00 107 PHE A C 1
ATOM 866 O O . PHE A 1 107 ? -5.566 1.615 0.751 1.00 95.00 107 PHE A O 1
ATOM 873 N N . CYS A 1 108 ? -5.399 0.877 -1.367 1.00 94.94 108 CYS A N 1
ATOM 874 C CA . CYS A 1 108 ? -6.540 -0.040 -1.262 1.00 94.94 108 CYS A CA 1
ATOM 875 C C . CYS A 1 108 ? -6.213 -1.174 -0.281 1.00 94.94 108 CYS A C 1
ATOM 877 O O . CYS A 1 108 ? -6.982 -1.416 0.645 1.00 94.94 108 CYS A O 1
ATOM 879 N N . LEU A 1 109 ? -5.015 -1.769 -0.399 1.00 95.56 109 LEU A N 1
ATOM 880 C CA . LEU A 1 109 ? -4.523 -2.755 0.570 1.00 95.56 109 LEU A CA 1
ATOM 881 C C . LEU A 1 109 ? -4.443 -2.194 1.991 1.00 95.56 109 LEU A C 1
ATOM 883 O O . LEU A 1 109 ? -4.843 -2.881 2.924 1.00 95.56 109 LEU A O 1
ATOM 887 N N . LYS A 1 110 ? -3.959 -0.959 2.168 1.00 97.50 110 LYS A N 1
ATOM 888 C CA . LYS A 1 110 ? -3.900 -0.286 3.474 1.00 97.50 110 LYS A CA 1
ATOM 889 C C . LYS A 1 110 ? -5.276 -0.231 4.139 1.00 97.50 110 LYS A C 1
ATOM 891 O O . LYS A 1 110 ? -5.392 -0.601 5.303 1.00 97.50 110 LYS A O 1
ATOM 896 N N . VAL A 1 111 ? -6.310 0.208 3.418 1.00 98.12 111 VAL A N 1
ATOM 897 C CA . VAL A 1 111 ? -7.666 0.323 3.984 1.00 98.12 111 VAL A CA 1
ATOM 898 C C . VAL A 1 111 ? -8.294 -1.048 4.219 1.00 98.12 111 VAL A C 1
ATOM 900 O O . VAL A 1 111 ? -8.832 -1.276 5.299 1.00 98.12 111 VAL A O 1
ATOM 903 N N . GLU A 1 112 ? -8.195 -1.980 3.266 1.00 97.88 112 GLU A N 1
ATOM 904 C CA . GLU A 1 112 ? -8.754 -3.328 3.443 1.00 97.88 112 GLU A CA 1
ATOM 905 C C . GLU A 1 112 ? -8.069 -4.069 4.603 1.00 97.88 112 GLU A C 1
ATOM 907 O O . GLU A 1 112 ? -8.740 -4.664 5.445 1.00 97.88 112 GLU A O 1
ATOM 912 N N . ASN A 1 113 ? -6.740 -3.966 4.717 1.00 98.00 113 ASN A N 1
ATOM 913 C CA . ASN A 1 113 ? -6.005 -4.534 5.842 1.00 98.00 113 ASN A CA 1
ATOM 914 C C . ASN A 1 113 ? -6.428 -3.895 7.168 1.00 98.00 113 ASN A C 1
ATOM 916 O O . ASN A 1 113 ? -6.629 -4.613 8.140 1.00 98.00 113 ASN A O 1
ATOM 920 N N . PHE A 1 114 ? -6.609 -2.572 7.212 1.00 97.88 114 PHE A N 1
ATOM 921 C CA . PHE A 1 114 ? -7.067 -1.883 8.418 1.00 97.88 114 PHE A CA 1
ATOM 922 C C . PHE A 1 114 ? -8.457 -2.358 8.863 1.00 97.88 114 PHE A C 1
ATOM 924 O O . PHE A 1 114 ? -8.670 -2.601 10.052 1.00 97.88 114 PHE A O 1
ATOM 931 N N . LEU A 1 115 ? -9.388 -2.533 7.919 1.00 97.56 115 LEU A N 1
ATOM 932 C CA . LEU A 1 115 ? -10.720 -3.078 8.195 1.00 97.56 115 LEU A CA 1
ATOM 933 C C . LEU A 1 115 ? -10.638 -4.503 8.755 1.00 97.56 115 LEU A C 1
ATOM 935 O O . LEU A 1 115 ? -11.275 -4.795 9.765 1.00 97.56 115 LEU A O 1
ATOM 939 N N . ARG A 1 116 ? -9.822 -5.368 8.137 1.00 96.50 116 ARG A N 1
ATOM 940 C CA . ARG A 1 116 ? -9.618 -6.764 8.562 1.00 96.50 116 ARG A CA 1
ATOM 941 C C . ARG A 1 116 ? -8.969 -6.865 9.943 1.00 96.50 116 ARG A C 1
ATOM 943 O O . ARG A 1 116 ? -9.491 -7.563 10.802 1.00 96.50 116 ARG A O 1
ATOM 950 N N . VAL A 1 117 ? -7.889 -6.121 10.182 1.00 95.88 117 VAL A N 1
ATOM 951 C CA . VAL A 1 117 ? -7.176 -6.071 11.472 1.00 95.88 117 VAL A CA 1
ATOM 952 C C . VAL A 1 117 ? -8.106 -5.690 12.624 1.00 95.88 117 VAL A C 1
ATOM 954 O O . VAL A 1 117 ? -8.031 -6.269 13.703 1.00 95.88 117 VAL A O 1
ATOM 957 N N . ASN A 1 118 ? -9.004 -4.733 12.392 1.00 94.62 118 ASN A N 1
ATOM 958 C CA . ASN A 1 118 ? -9.930 -4.245 13.411 1.00 94.62 118 ASN A CA 1
ATOM 959 C C . ASN A 1 118 ? -11.268 -4.999 13.431 1.00 94.62 118 ASN A C 1
ATOM 961 O O . ASN A 1 118 ? -12.181 -4.582 14.140 1.00 94.62 118 ASN A O 1
ATOM 965 N N . ASN A 1 119 ? -11.400 -6.088 12.663 1.00 93.75 119 ASN A N 1
ATOM 966 C CA . ASN A 1 119 ? -12.634 -6.865 12.527 1.00 93.75 119 ASN A CA 1
ATOM 967 C C . ASN A 1 119 ? -13.866 -5.999 12.194 1.00 93.75 119 ASN A C 1
ATOM 969 O O . ASN A 1 119 ? -14.967 -6.257 12.680 1.00 93.75 119 ASN A O 1
ATOM 973 N N . ILE A 1 120 ? -13.690 -4.954 11.377 1.00 94.44 120 ILE A N 1
ATOM 974 C CA . ILE A 1 120 ? -14.794 -4.088 10.954 1.00 94.44 120 ILE A CA 1
ATOM 975 C C . ILE A 1 120 ? -15.593 -4.808 9.859 1.00 94.44 120 ILE A C 1
ATOM 977 O O . ILE A 1 120 ? -15.015 -5.136 8.815 1.00 94.44 120 ILE A O 1
ATOM 981 N N . PRO A 1 121 ? -16.913 -5.014 10.036 1.00 91.25 121 PRO A N 1
ATOM 982 C CA . PRO A 1 121 ? -17.766 -5.559 8.987 1.00 91.25 121 PRO A CA 1
ATOM 983 C C . PRO A 1 121 ? -17.752 -4.654 7.755 1.00 91.25 121 PRO A C 1
ATOM 985 O O . PRO A 1 121 ? -18.079 -3.465 7.831 1.00 91.25 121 PRO A O 1
ATOM 988 N N . HIS A 1 122 ? -17.367 -5.217 6.613 1.00 94.88 122 HIS A N 1
ATOM 989 C CA . HIS A 1 122 ? -17.267 -4.462 5.375 1.00 94.88 122 HIS A CA 1
ATOM 990 C C . HIS A 1 122 ? -17.630 -5.295 4.148 1.00 94.88 122 HIS A C 1
ATOM 992 O O . HIS A 1 122 ? -17.537 -6.520 4.156 1.00 94.88 122 HIS A O 1
ATOM 998 N N . GLN A 1 123 ? -18.026 -4.600 3.085 1.00 95.81 123 GLN A N 1
ATOM 999 C CA . GLN A 1 123 ? -18.234 -5.153 1.754 1.00 95.81 123 GLN A CA 1
ATOM 1000 C C . GLN A 1 123 ? -17.295 -4.468 0.770 1.00 95.81 123 GLN A C 1
ATOM 1002 O O . GLN A 1 123 ? -17.117 -3.251 0.812 1.00 95.81 123 GLN A O 1
ATOM 1007 N N . ILE A 1 124 ? -16.713 -5.243 -0.135 1.00 95.81 124 ILE A N 1
ATOM 1008 C CA . ILE A 1 124 ? -15.907 -4.708 -1.229 1.00 95.81 124 ILE A CA 1
ATOM 1009 C C . ILE A 1 124 ? -16.819 -4.361 -2.400 1.00 95.81 124 ILE A C 1
ATOM 1011 O O . ILE A 1 124 ? -17.644 -5.176 -2.815 1.00 95.81 124 ILE A O 1
ATOM 1015 N N . VAL A 1 125 ? -16.638 -3.160 -2.941 1.00 95.25 125 VAL A N 1
ATOM 1016 C CA . VAL A 1 125 ? -17.300 -2.666 -4.148 1.00 95.25 125 VAL A CA 1
ATOM 1017 C C . VAL A 1 125 ? -16.217 -2.357 -5.172 1.00 95.25 125 VAL A C 1
ATOM 1019 O O . VAL A 1 125 ? -15.442 -1.412 -5.023 1.00 95.25 125 VAL A O 1
ATOM 1022 N N . GLU A 1 126 ? -16.133 -3.180 -6.210 1.00 91.12 126 GLU A N 1
ATOM 1023 C CA . GLU A 1 126 ? -15.123 -3.019 -7.250 1.00 91.12 126 GLU A CA 1
ATOM 1024 C C . GLU A 1 126 ? -15.587 -2.005 -8.294 1.00 91.12 126 GLU A C 1
ATOM 1026 O O . GLU A 1 126 ? -16.666 -2.128 -8.875 1.00 91.12 126 GLU A O 1
ATOM 1031 N N . VAL A 1 127 ? -14.749 -1.009 -8.571 1.00 85.62 127 VAL A N 1
ATOM 1032 C CA . VAL A 1 127 ? -14.977 -0.052 -9.653 1.00 85.62 127 VAL A CA 1
ATOM 1033 C C . VAL A 1 127 ? -13.761 0.004 -10.559 1.00 85.62 127 VAL A C 1
ATOM 1035 O O . VAL A 1 127 ? -12.623 0.096 -10.109 1.00 85.62 127 VAL A O 1
ATOM 1038 N N . GLU A 1 128 ? -13.993 0.017 -11.869 1.00 78.19 128 GLU A N 1
ATOM 1039 C CA . GLU A 1 128 ? -12.905 0.160 -12.845 1.00 78.19 128 GLU A CA 1
ATOM 1040 C C . GLU A 1 128 ? -12.289 1.565 -12.835 1.00 78.19 128 GLU A C 1
ATOM 1042 O O . GLU A 1 128 ? -11.241 1.776 -13.444 1.00 78.19 128 GLU A O 1
ATOM 1047 N N . SER A 1 129 ? -12.951 2.532 -12.182 1.00 77.12 129 SER A N 1
ATOM 1048 C CA . SER A 1 129 ? -12.596 3.942 -12.242 1.00 77.12 129 SER A CA 1
ATOM 1049 C C . SER A 1 129 ? -12.690 4.681 -10.917 1.00 77.12 129 SER A C 1
ATOM 1051 O O . SER A 1 129 ? -13.741 4.744 -10.286 1.00 77.12 129 SER A O 1
ATOM 1053 N N . ALA A 1 130 ? -11.594 5.345 -10.559 1.00 75.75 130 ALA A N 1
ATOM 1054 C CA . ALA A 1 130 ? -11.508 6.263 -9.439 1.00 75.75 130 ALA A CA 1
ATOM 1055 C C . ALA A 1 130 ? -12.268 7.572 -9.655 1.00 75.75 130 ALA A C 1
ATOM 1057 O O . ALA A 1 130 ? -12.604 8.234 -8.678 1.00 75.75 130 ALA A O 1
ATOM 1058 N N . SER A 1 131 ? -12.661 7.908 -10.894 1.00 79.25 131 SER A N 1
ATOM 1059 C CA . SER A 1 131 ? -13.563 9.042 -11.155 1.00 79.25 131 SER A CA 1
ATOM 1060 C C . SER A 1 131 ? -14.944 8.864 -10.504 1.00 79.25 131 SER A C 1
ATOM 1062 O O . SER A 1 131 ? -15.749 9.791 -10.507 1.00 79.25 131 SER A O 1
ATOM 1064 N N . LYS A 1 132 ? -15.247 7.661 -9.997 1.00 80.88 132 LYS A N 1
ATOM 1065 C CA . LYS A 1 132 ? -16.428 7.365 -9.178 1.00 80.88 132 LYS A CA 1
ATOM 1066 C C . LYS A 1 132 ? -16.302 7.884 -7.748 1.00 80.88 132 LYS A C 1
ATOM 1068 O O . LYS A 1 132 ? -17.321 8.123 -7.109 1.00 80.88 132 LYS A O 1
ATOM 1073 N N . GLY A 1 133 ? -15.076 8.058 -7.260 1.00 80.88 133 GLY A N 1
ATOM 1074 C CA . GLY A 1 133 ? -14.811 8.621 -5.948 1.00 80.88 133 GLY A CA 1
ATOM 1075 C C . GLY A 1 133 ? -14.998 10.138 -5.927 1.00 80.88 133 GLY A C 1
ATOM 1076 O O . GLY A 1 133 ? -14.779 10.810 -6.937 1.00 80.88 133 GLY A O 1
ATOM 1077 N N . PRO A 1 134 ? -15.325 10.717 -4.761 1.00 79.38 134 PRO A N 1
ATOM 1078 C CA . PRO A 1 134 ? -15.617 12.147 -4.622 1.00 79.38 134 PRO A CA 1
ATOM 1079 C C . PRO A 1 134 ? -14.406 13.052 -4.911 1.00 79.38 134 PRO A C 1
ATOM 1081 O O . PRO A 1 134 ? -14.563 14.249 -5.141 1.00 79.38 134 PRO A O 1
ATOM 1084 N N . ARG A 1 135 ? -13.194 12.482 -4.905 1.00 80.81 135 ARG A N 1
ATOM 1085 C CA . ARG A 1 135 ? -11.936 13.162 -5.247 1.00 80.81 135 ARG A CA 1
ATOM 1086 C C . ARG A 1 135 ? -11.248 12.594 -6.487 1.00 80.81 135 ARG A C 1
ATOM 1088 O O . ARG A 1 135 ? -10.106 12.940 -6.736 1.00 80.81 135 ARG A O 1
ATOM 1095 N N . GLY A 1 136 ? -11.909 11.718 -7.243 1.00 79.38 136 GLY A N 1
ATOM 1096 C CA . GLY A 1 136 ? -11.259 11.049 -8.371 1.00 79.38 136 GLY A CA 1
ATOM 1097 C C . GLY A 1 136 ? -10.191 10.028 -7.959 1.00 79.38 136 GLY A C 1
ATOM 1098 O O . GLY A 1 136 ? -9.316 9.737 -8.766 1.00 79.38 136 GLY A O 1
ATOM 1099 N N . GLN A 1 137 ? -10.254 9.517 -6.722 1.00 78.75 137 GLN A N 1
ATOM 1100 C CA . GLN A 1 137 ? -9.233 8.670 -6.092 1.00 78.75 137 GLN A CA 1
ATOM 1101 C C . GLN A 1 137 ? -9.852 7.417 -5.467 1.00 78.75 137 GLN A C 1
ATOM 1103 O O . GLN A 1 137 ? -10.966 7.471 -4.934 1.00 78.75 137 GLN A O 1
ATOM 1108 N N . LEU A 1 138 ? -9.093 6.319 -5.481 1.00 86.25 138 LEU A N 1
ATOM 1109 C CA . LEU A 1 138 ? -9.367 5.101 -4.713 1.00 86.25 138 LEU A CA 1
ATOM 1110 C C . LEU A 1 138 ? -8.246 4.822 -3.692 1.00 86.25 138 LEU A C 1
ATOM 1112 O O . LEU A 1 138 ? -7.074 5.090 -3.967 1.00 86.25 138 LEU A O 1
ATOM 1116 N N . PRO A 1 139 ? -8.562 4.218 -2.535 1.00 93.44 139 PRO A N 1
ATOM 1117 C CA . PRO A 1 139 ? -9.901 3.824 -2.103 1.00 93.44 139 PRO A CA 1
ATOM 1118 C C . PRO A 1 139 ? -10.728 5.009 -1.580 1.00 93.44 139 PRO A C 1
ATOM 1120 O O . PRO A 1 139 ? -10.191 6.035 -1.156 1.00 93.44 139 PRO A O 1
ATOM 1123 N N . PHE A 1 140 ? -12.045 4.825 -1.552 1.00 93.25 140 PHE A N 1
ATOM 1124 C CA . PHE A 1 140 ? -12.954 5.579 -0.688 1.00 93.25 140 PHE A CA 1
ATOM 1125 C C . PHE A 1 140 ? -13.933 4.610 -0.023 1.00 93.25 140 PHE A C 1
ATOM 1127 O O . PHE A 1 140 ? -14.101 3.485 -0.493 1.00 93.25 140 PHE A O 1
ATOM 1134 N N . ILE A 1 141 ? -14.568 5.026 1.071 1.00 96.06 141 ILE A N 1
ATOM 1135 C CA . ILE A 1 141 ? -15.640 4.237 1.688 1.00 96.06 141 ILE A CA 1
ATOM 1136 C C . ILE A 1 141 ? -16.986 4.935 1.560 1.00 96.06 141 ILE A C 1
ATOM 1138 O O . ILE A 1 141 ? -17.064 6.166 1.571 1.00 96.06 141 ILE A O 1
ATOM 1142 N N . GLU A 1 142 ? -18.040 4.131 1.499 1.00 94.75 142 GLU A N 1
ATOM 1143 C CA . GLU A 1 142 ? -19.405 4.544 1.798 1.00 94.75 142 GLU A CA 1
ATOM 1144 C C . GLU A 1 142 ? -19.815 3.979 3.153 1.00 94.75 142 GLU A C 1
ATOM 1146 O O . GLU A 1 142 ? -19.650 2.791 3.427 1.00 94.75 142 GLU A O 1
ATOM 1151 N N . LEU A 1 143 ? -20.312 4.852 4.023 1.00 93.62 143 LEU A N 1
ATOM 1152 C CA . LEU A 1 143 ? -20.724 4.503 5.373 1.00 93.62 143 LEU A CA 1
ATOM 1153 C C . LEU A 1 143 ? -21.881 5.406 5.784 1.00 93.62 143 LEU A C 1
ATOM 1155 O O . LEU A 1 143 ? -21.752 6.630 5.766 1.00 93.62 143 LEU A O 1
ATOM 1159 N N . ASN A 1 144 ? -23.009 4.801 6.152 1.00 90.88 144 ASN A N 1
ATOM 1160 C CA . ASN A 1 144 ? -24.227 5.503 6.569 1.00 90.88 144 ASN A CA 1
ATOM 1161 C C . ASN A 1 144 ? -24.662 6.597 5.573 1.00 90.88 144 ASN A C 1
ATOM 1163 O O . ASN A 1 144 ? -24.946 7.734 5.951 1.00 90.88 144 ASN A O 1
ATOM 1167 N N . GLY A 1 145 ? -24.629 6.267 4.279 1.00 88.69 145 GLY A N 1
ATOM 1168 C CA . GLY A 1 145 ? -25.005 7.175 3.193 1.00 88.69 145 GLY A CA 1
ATOM 1169 C C . GLY A 1 145 ? -24.019 8.316 2.918 1.00 88.69 145 GLY A C 1
ATOM 1170 O O . GLY A 1 145 ? -24.329 9.205 2.128 1.00 88.69 145 GLY A O 1
ATOM 1171 N N . CYS A 1 146 ? -22.839 8.308 3.543 1.00 91.00 146 CYS A N 1
ATOM 1172 C CA . CYS A 1 146 ? -21.792 9.308 3.348 1.00 91.00 146 CYS A CA 1
ATOM 1173 C C . CYS A 1 146 ? -20.561 8.701 2.667 1.00 91.00 146 CYS A C 1
ATOM 1175 O O . CYS A 1 146 ? -20.195 7.562 2.950 1.00 91.00 146 CYS A O 1
ATOM 1177 N N . GLN A 1 147 ? -19.894 9.484 1.812 1.00 91.44 147 GLN A N 1
ATOM 1178 C CA . GLN A 1 147 ? -18.620 9.108 1.195 1.00 91.44 147 GLN A CA 1
ATOM 1179 C C . GLN A 1 147 ? -17.428 9.745 1.909 1.00 91.44 147 GLN A C 1
ATOM 1181 O O . GLN A 1 147 ? -17.409 10.959 2.136 1.00 91.44 147 GLN A O 1
ATOM 1186 N N . PHE A 1 148 ? -16.400 8.936 2.162 1.00 90.56 148 PHE A N 1
ATOM 1187 C CA . PHE A 1 148 ? -15.142 9.363 2.774 1.00 90.56 148 PHE A CA 1
ATOM 1188 C C . PHE A 1 148 ? -13.959 8.959 1.878 1.00 90.56 148 PHE A C 1
ATOM 1190 O O . PHE A 1 148 ? -13.685 7.764 1.738 1.00 90.56 148 PHE A O 1
ATOM 1197 N N . PRO A 1 149 ? -13.280 9.921 1.223 1.00 88.12 149 PRO A N 1
ATOM 1198 C CA . PRO A 1 149 ? -12.101 9.655 0.395 1.00 88.12 149 PRO A CA 1
ATOM 1199 C C . PRO A 1 149 ? -10.814 9.585 1.216 1.00 88.12 149 PRO A C 1
ATOM 1201 O O . PRO A 1 149 ? -10.813 10.001 2.368 1.00 88.12 149 PRO A O 1
ATOM 1204 N N . ASP A 1 150 ? -9.713 9.209 0.554 1.00 85.88 150 ASP A N 1
ATOM 1205 C CA . ASP A 1 150 ? -8.337 9.193 1.076 1.00 85.88 150 ASP A CA 1
ATOM 1206 C C . ASP A 1 150 ? -8.100 8.154 2.183 1.00 85.88 150 ASP A C 1
ATOM 1208 O O . ASP A 1 150 ? -8.753 8.149 3.220 1.00 85.88 150 ASP A O 1
ATOM 1212 N N . SER A 1 151 ? -7.111 7.278 1.991 1.00 91.94 151 SER A N 1
ATOM 1213 C CA . SER A 1 151 ? -6.873 6.161 2.915 1.00 91.94 151 SER A CA 1
ATOM 1214 C C . SER A 1 151 ? -6.578 6.577 4.360 1.00 91.94 151 SER A C 1
ATOM 1216 O O . SER A 1 151 ? -6.943 5.849 5.280 1.00 91.94 151 SER A O 1
ATOM 1218 N N . SER A 1 152 ? -5.943 7.730 4.584 1.00 90.12 152 SER A N 1
ATOM 1219 C CA . SER A 1 152 ? -5.620 8.204 5.933 1.00 90.12 152 SER A CA 1
ATOM 1220 C C . SER A 1 152 ? -6.838 8.859 6.583 1.00 90.12 152 SER A C 1
ATOM 1222 O O . SER A 1 152 ? -7.109 8.628 7.760 1.00 90.12 152 SER A O 1
ATOM 1224 N N . HIS A 1 153 ? -7.630 9.610 5.814 1.00 90.06 153 HIS A N 1
ATOM 1225 C CA . HIS A 1 153 ? -8.898 10.150 6.302 1.00 90.06 153 HIS A CA 1
ATOM 1226 C C . HIS A 1 153 ? -9.915 9.043 6.619 1.00 90.06 153 HIS A C 1
ATOM 1228 O O . HIS A 1 153 ? -10.552 9.095 7.670 1.00 90.06 153 HIS A O 1
ATOM 1234 N N . ILE A 1 154 ? -10.011 8.014 5.773 1.00 94.25 154 ILE A N 1
ATOM 1235 C CA . ILE A 1 154 ? -10.842 6.825 6.008 1.00 94.25 154 ILE A CA 1
ATOM 1236 C C . ILE A 1 154 ? -10.486 6.168 7.344 1.00 94.25 154 ILE A C 1
ATOM 1238 O O . ILE A 1 154 ? -11.373 5.924 8.159 1.00 94.25 154 ILE A O 1
ATOM 1242 N N . ILE A 1 155 ? -9.198 5.920 7.600 1.00 93.69 155 ILE A N 1
ATOM 1243 C CA . ILE A 1 155 ? -8.735 5.318 8.859 1.00 93.69 155 ILE A CA 1
ATOM 1244 C C . ILE A 1 155 ? -9.146 6.166 10.067 1.00 93.69 155 ILE A C 1
ATOM 1246 O O . ILE A 1 155 ? -9.633 5.610 11.052 1.00 93.69 155 ILE A O 1
ATOM 1250 N N . ASN A 1 156 ? -9.016 7.494 9.991 1.00 91.31 156 ASN A N 1
ATOM 1251 C CA . ASN A 1 156 ? -9.428 8.387 11.078 1.00 91.31 156 ASN A CA 1
ATOM 1252 C C . ASN A 1 156 ? -10.938 8.296 11.341 1.00 91.31 156 ASN A C 1
ATOM 1254 O O . ASN A 1 156 ? -11.351 8.094 12.481 1.00 91.31 156 ASN A O 1
ATOM 1258 N N . VAL A 1 157 ? -11.757 8.361 10.286 1.00 93.19 157 VAL A N 1
ATOM 1259 C CA . VAL A 1 157 ? -13.224 8.255 10.381 1.00 93.19 157 VAL A CA 1
ATOM 1260 C C . VAL A 1 157 ? -13.643 6.922 10.998 1.00 93.19 157 VAL A C 1
ATOM 1262 O O . VAL A 1 157 ? -14.496 6.892 11.882 1.00 93.19 157 VAL A O 1
ATOM 1265 N N . LEU A 1 158 ? -13.037 5.816 10.566 1.00 94.75 158 LEU A N 1
ATOM 1266 C CA . LEU A 1 158 ? -13.327 4.487 11.104 1.00 94.75 158 LEU A CA 1
ATOM 1267 C C . LEU A 1 158 ? -12.877 4.353 12.562 1.00 94.75 158 LEU A C 1
ATOM 1269 O O . LEU A 1 158 ? -13.602 3.784 13.375 1.00 94.75 158 LEU A O 1
ATOM 1273 N N . THR A 1 159 ? -11.715 4.912 12.903 1.00 91.94 159 THR A N 1
ATOM 1274 C CA . THR A 1 159 ? -11.195 4.921 14.277 1.00 91.94 159 THR A CA 1
ATOM 1275 C C . THR A 1 159 ? -12.144 5.642 15.223 1.00 91.94 159 THR A C 1
ATOM 1277 O O . THR A 1 159 ? -12.471 5.110 16.285 1.00 91.94 159 THR A O 1
ATOM 1280 N N . GLU A 1 160 ? -12.642 6.809 14.817 1.00 91.12 160 GLU A N 1
ATOM 1281 C CA . GLU A 1 160 ? -13.625 7.575 15.582 1.00 91.12 160 GLU A CA 1
ATOM 1282 C C . GLU A 1 160 ? -14.974 6.849 15.667 1.00 91.12 160 GLU A C 1
ATOM 1284 O O . GLU A 1 160 ? -15.512 6.680 16.761 1.00 91.12 160 GLU A O 1
ATOM 1289 N N . LYS A 1 161 ? -15.503 6.375 14.531 1.00 92.75 161 LYS A N 1
ATOM 1290 C CA . LYS A 1 161 ? -16.828 5.742 14.436 1.00 92.75 161 LYS A CA 1
ATOM 1291 C C . LYS A 1 161 ? -16.936 4.442 15.230 1.00 92.75 161 LYS A C 1
ATOM 1293 O O . LYS A 1 161 ? -17.971 4.202 15.846 1.00 92.75 161 LYS A O 1
ATOM 1298 N N . PHE A 1 162 ? -15.911 3.595 15.171 1.00 91.56 162 PHE A N 1
ATOM 1299 C CA . PHE A 1 162 ? -15.905 2.278 15.813 1.00 91.56 162 PHE A CA 1
ATOM 1300 C C . PHE A 1 162 ? -15.158 2.275 17.155 1.00 91.56 162 PHE A C 1
ATOM 1302 O O . PHE A 1 162 ? -14.963 1.213 17.740 1.00 91.56 162 PHE A O 1
ATOM 1309 N N . HIS A 1 163 ? -14.759 3.451 17.660 1.00 90.12 163 HIS A N 1
ATOM 1310 C CA . HIS A 1 163 ? -14.045 3.621 18.931 1.00 90.12 163 HIS A CA 1
ATOM 1311 C C . HIS A 1 163 ? -12.813 2.708 19.058 1.00 90.12 163 HIS A C 1
ATOM 1313 O O . HIS A 1 163 ? -12.575 2.086 20.099 1.00 90.12 163 HIS A O 1
ATOM 1319 N N . LEU A 1 164 ? -12.035 2.614 17.975 1.00 89.44 164 LEU A N 1
ATOM 1320 C CA . LEU A 1 164 ? -10.895 1.707 17.898 1.00 89.44 164 LEU A CA 1
ATOM 1321 C C . LEU A 1 164 ? -9.771 2.151 18.838 1.00 89.44 164 LEU A C 1
ATOM 1323 O O . LEU A 1 164 ? -9.461 3.336 18.967 1.00 89.44 164 LEU A O 1
ATOM 1327 N N . ARG A 1 165 ? -9.122 1.169 19.470 1.00 77.38 165 ARG A N 1
ATOM 1328 C CA . ARG A 1 165 ? -8.039 1.394 20.440 1.00 77.38 165 ARG A CA 1
ATOM 1329 C C . ARG A 1 165 ? -6.629 1.231 19.869 1.00 77.38 165 ARG A C 1
ATOM 1331 O O . ARG A 1 165 ? -5.672 1.486 20.594 1.00 77.38 165 ARG A O 1
ATOM 1338 N N . GLY A 1 166 ? -6.483 0.832 18.601 1.00 71.88 166 GLY A N 1
ATOM 1339 C CA . GLY A 1 166 ? -5.183 0.467 18.011 1.00 71.88 166 GLY A CA 1
ATOM 1340 C C . GLY A 1 166 ? -4.096 1.522 18.239 1.00 71.88 166 GLY A C 1
ATOM 1341 O O . GLY A 1 166 ? -3.024 1.219 18.750 1.00 71.88 166 GLY A O 1
ATOM 1342 N N . ASP A 1 167 ? -4.429 2.792 18.003 1.00 81.81 167 ASP A N 1
ATOM 1343 C CA . ASP A 1 167 ? -3.491 3.903 18.192 1.00 81.81 167 ASP A CA 1
ATOM 1344 C C . ASP A 1 167 ? -3.685 4.633 19.541 1.00 81.81 167 ASP A C 1
ATOM 1346 O O . ASP A 1 167 ? -2.960 5.582 19.866 1.00 81.81 167 ASP A O 1
ATOM 1350 N N . SER A 1 168 ? -4.677 4.240 20.354 1.00 76.25 168 SER A N 1
ATOM 1351 C CA . SER A 1 168 ? -5.061 4.993 21.558 1.00 76.25 168 SER A CA 1
ATOM 1352 C C . SER A 1 168 ? -4.024 4.886 22.672 1.00 76.25 168 SER A C 1
ATOM 1354 O O . SER A 1 168 ? -3.818 5.859 23.398 1.00 76.25 168 SER A O 1
ATOM 1356 N N . ASN A 1 169 ? -3.345 3.740 22.768 1.00 80.25 169 ASN A N 1
ATOM 1357 C CA . ASN A 1 169 ? -2.360 3.446 23.815 1.00 80.25 169 ASN A CA 1
ATOM 1358 C C . ASN A 1 169 ? -0.937 3.915 23.469 1.00 80.25 169 ASN A C 1
ATOM 1360 O O . ASN A 1 169 ? -0.026 3.766 24.280 1.00 80.25 169 ASN A O 1
ATOM 1364 N N . LEU A 1 170 ? -0.743 4.493 22.283 1.00 88.81 170 LEU A N 1
ATOM 1365 C CA . LEU A 1 170 ? 0.554 4.979 21.828 1.00 88.81 170 LEU A CA 1
ATOM 1366 C C . LEU A 1 170 ? 0.991 6.229 22.590 1.00 88.81 170 LEU A C 1
ATOM 1368 O O . LEU A 1 170 ? 0.193 7.142 22.847 1.00 88.81 170 LEU A O 1
ATOM 1372 N N . THR A 1 171 ? 2.286 6.311 22.898 1.00 92.81 171 THR A N 1
ATOM 1373 C CA . THR A 1 171 ? 2.853 7.515 23.506 1.00 92.81 171 THR A CA 1
ATOM 1374 C C . THR A 1 171 ? 2.792 8.691 22.527 1.00 92.81 171 THR A C 1
ATOM 1376 O O . THR A 1 171 ? 2.662 8.526 21.313 1.00 92.81 171 THR A O 1
ATOM 1379 N N . LYS A 1 172 ? 2.925 9.927 23.030 1.00 93.38 172 LYS A N 1
ATOM 1380 C CA . LYS A 1 172 ? 3.011 11.113 22.154 1.00 93.38 172 LYS A CA 1
ATOM 1381 C C . LYS A 1 172 ? 4.166 11.006 21.153 1.00 93.38 172 LYS A C 1
ATOM 1383 O O . LYS A 1 172 ? 4.038 11.490 20.032 1.00 93.38 172 LYS A O 1
ATOM 1388 N N . LYS A 1 173 ? 5.271 10.372 21.563 1.00 95.12 173 LYS A N 1
ATOM 1389 C CA . LYS A 1 173 ? 6.418 10.107 20.697 1.00 95.12 173 LYS A CA 1
ATOM 1390 C C . LYS A 1 173 ? 6.053 9.108 19.602 1.00 95.12 173 LYS A C 1
ATOM 1392 O O . LYS A 1 173 ? 6.286 9.417 18.443 1.00 95.12 173 LYS A O 1
ATOM 1397 N N . ASP A 1 174 ? 5.434 7.980 19.947 1.00 94.19 174 ASP A N 1
ATOM 1398 C CA . ASP A 1 174 ? 5.043 6.964 18.960 1.00 94.19 174 ASP A CA 1
ATOM 1399 C C . ASP A 1 174 ? 4.089 7.541 17.913 1.00 94.19 174 ASP A C 1
ATOM 1401 O O . ASP A 1 174 ? 4.250 7.298 16.725 1.00 94.19 174 ASP A O 1
ATOM 1405 N N . LYS A 1 175 ? 3.139 8.386 18.331 1.00 91.31 175 LYS A N 1
ATOM 1406 C CA . LYS A 1 175 ? 2.235 9.082 17.403 1.00 91.31 175 LYS A CA 1
ATOM 1407 C C . LYS A 1 175 ? 2.986 10.014 16.446 1.00 91.31 175 LYS A C 1
ATOM 1409 O O . LYS A 1 175 ? 2.653 10.065 15.266 1.00 91.31 175 LYS A O 1
ATOM 1414 N N . ALA A 1 176 ? 4.000 10.735 16.929 1.00 93.69 176 ALA A N 1
ATOM 1415 C CA . ALA A 1 176 ? 4.851 11.563 16.072 1.00 93.69 176 ALA A CA 1
ATOM 1416 C C . ALA A 1 176 ? 5.703 10.708 15.117 1.00 93.69 176 ALA A C 1
ATOM 1418 O O . ALA A 1 176 ? 5.823 11.029 13.934 1.00 93.69 176 ALA A O 1
ATOM 1419 N N . ASP A 1 177 ? 6.236 9.593 15.615 1.00 95.81 177 ASP A N 1
ATOM 1420 C CA . ASP A 1 177 ? 7.008 8.638 14.827 1.00 95.81 177 ASP A CA 1
ATOM 1421 C C . ASP A 1 177 ? 6.127 8.004 13.730 1.00 95.81 177 ASP A C 1
ATOM 1423 O O . ASP A 1 177 ? 6.548 7.963 12.576 1.00 95.81 177 ASP A O 1
ATOM 1427 N N . ILE A 1 178 ? 4.875 7.618 14.017 1.00 94.38 178 ILE A N 1
ATOM 1428 C CA . ILE A 1 178 ? 3.912 7.131 13.009 1.00 94.38 178 ILE A CA 1
ATOM 1429 C C . ILE A 1 178 ? 3.756 8.125 11.861 1.00 94.38 178 ILE A C 1
ATOM 1431 O O . ILE A 1 178 ? 3.775 7.715 10.700 1.00 94.38 178 ILE A O 1
ATOM 1435 N N . VAL A 1 179 ? 3.627 9.423 12.147 1.00 92.94 179 VAL A N 1
ATOM 1436 C CA . VAL A 1 179 ? 3.509 10.449 11.099 1.00 92.94 179 VAL A CA 1
ATOM 1437 C C . VAL A 1 179 ? 4.766 10.475 10.226 1.00 92.94 179 VAL A C 1
ATOM 1439 O O . VAL A 1 179 ? 4.668 10.434 8.997 1.00 92.94 179 VAL A O 1
ATOM 1442 N N . ALA A 1 180 ? 5.950 10.487 10.844 1.00 96.12 180 ALA A N 1
ATOM 1443 C CA . ALA A 1 180 ? 7.223 10.518 10.127 1.00 96.12 180 ALA A CA 1
ATOM 1444 C C . ALA A 1 180 ? 7.439 9.262 9.266 1.00 96.12 180 ALA A C 1
ATOM 1446 O O . ALA A 1 180 ? 7.790 9.358 8.088 1.00 96.12 180 ALA A O 1
ATOM 1447 N N . TYR A 1 181 ? 7.183 8.077 9.817 1.00 97.75 181 TYR A N 1
ATOM 1448 C CA . TYR A 1 181 ? 7.357 6.826 9.088 1.00 97.75 181 TYR A CA 1
ATOM 1449 C C . TYR A 1 181 ? 6.266 6.600 8.042 1.00 97.75 181 TYR A C 1
ATOM 1451 O O . TYR A 1 181 ? 6.550 6.025 6.994 1.00 97.75 181 TYR A O 1
ATOM 1459 N N . THR A 1 182 ? 5.048 7.111 8.249 1.00 95.12 182 THR A N 1
ATOM 1460 C CA . THR A 1 182 ? 4.014 7.147 7.201 1.00 95.12 182 THR A CA 1
ATOM 1461 C C . THR A 1 182 ? 4.502 7.965 6.013 1.00 95.12 182 THR A C 1
ATOM 1463 O O . THR A 1 182 ? 4.352 7.533 4.872 1.00 95.12 182 THR A O 1
ATOM 1466 N N . PHE A 1 183 ? 5.162 9.103 6.256 1.00 93.62 183 PHE A N 1
ATOM 1467 C CA . PHE A 1 183 ? 5.773 9.880 5.182 1.00 93.62 183 PHE A CA 1
ATOM 1468 C C . PHE A 1 183 ? 6.864 9.081 4.458 1.00 93.62 183 PHE A C 1
ATOM 1470 O O . PHE A 1 183 ? 6.854 9.035 3.231 1.00 93.62 183 PHE A O 1
ATOM 1477 N N . LEU A 1 184 ? 7.759 8.403 5.187 1.00 96.94 184 LEU A N 1
ATOM 1478 C CA . LEU A 1 184 ? 8.805 7.555 4.598 1.00 96.94 184 LEU A CA 1
ATOM 1479 C C . LEU A 1 184 ? 8.218 6.456 3.704 1.00 96.94 184 LEU A C 1
ATOM 1481 O O . LEU A 1 184 ? 8.633 6.318 2.554 1.00 96.94 184 LEU A O 1
ATOM 1485 N N . VAL A 1 185 ? 7.233 5.711 4.209 1.00 97.00 185 VAL A N 1
ATOM 1486 C CA . VAL A 1 185 ? 6.558 4.642 3.468 1.00 97.00 185 VAL A CA 1
ATOM 1487 C C . VAL A 1 185 ? 5.852 5.249 2.260 1.00 97.00 185 VAL A C 1
ATOM 1489 O O . VAL A 1 185 ? 6.225 5.010 1.114 1.00 97.00 185 VAL A O 1
ATOM 1492 N N . GLU A 1 186 ? 4.867 6.108 2.491 1.00 92.50 186 GLU A N 1
ATOM 1493 C CA . GLU A 1 186 ? 3.993 6.556 1.421 1.00 92.50 186 GLU A CA 1
ATOM 1494 C C . GLU A 1 186 ? 4.673 7.521 0.454 1.00 92.50 186 GLU A C 1
ATOM 1496 O O . GLU A 1 186 ? 4.123 7.713 -0.619 1.00 92.50 186 GLU A O 1
ATOM 1501 N N . HIS A 1 187 ? 5.801 8.163 0.777 1.00 88.56 187 HIS A N 1
ATOM 1502 C CA . HIS A 1 187 ? 6.553 9.010 -0.161 1.00 88.56 187 HIS A CA 1
ATOM 1503 C C . HIS A 1 187 ? 7.782 8.300 -0.696 1.00 88.56 187 HIS A C 1
ATOM 1505 O O . HIS A 1 187 ? 7.833 7.999 -1.885 1.00 88.56 187 HIS A O 1
ATOM 1511 N N . SER A 1 188 ? 8.765 8.019 0.148 1.00 94.31 188 SER A N 1
ATOM 1512 C CA . SER A 1 188 ? 10.061 7.547 -0.335 1.00 94.31 188 SER A CA 1
ATOM 1513 C C . SER A 1 188 ? 9.958 6.158 -0.977 1.00 94.31 188 SER A C 1
ATOM 1515 O O . SER A 1 188 ? 10.269 5.981 -2.164 1.00 94.31 188 SER A O 1
ATOM 1517 N N . LEU A 1 189 ? 9.394 5.183 -0.255 1.00 96.00 189 LEU A N 1
ATOM 1518 C CA . LEU A 1 189 ? 9.231 3.825 -0.783 1.00 96.00 189 LEU A CA 1
ATOM 1519 C C . LEU A 1 189 ? 8.217 3.759 -1.926 1.00 96.00 189 LEU A C 1
ATOM 1521 O O . LEU A 1 189 ? 8.408 2.992 -2.870 1.00 96.00 189 LEU A O 1
ATOM 1525 N N . LEU A 1 190 ? 7.165 4.580 -1.890 1.00 95.12 190 LEU A N 1
ATOM 1526 C CA . LEU A 1 190 ? 6.169 4.591 -2.956 1.00 95.12 190 LEU A CA 1
ATOM 1527 C C . LEU A 1 190 ? 6.782 5.056 -4.271 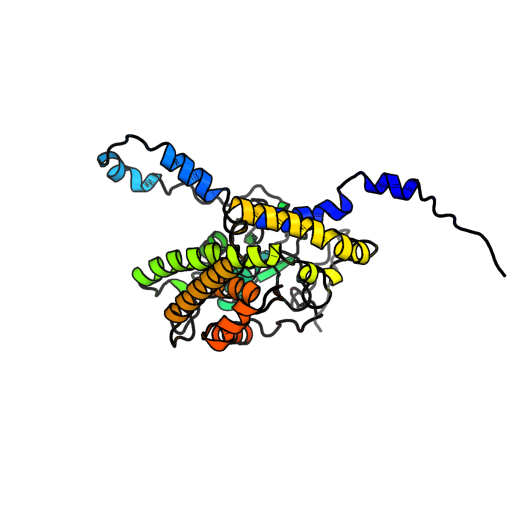1.00 95.12 190 LEU A C 1
ATOM 1529 O O . LEU A 1 190 ? 6.605 4.409 -5.300 1.00 95.12 190 LEU A O 1
ATOM 1533 N N . TYR A 1 191 ? 7.560 6.134 -4.249 1.00 95.25 191 TYR A N 1
ATOM 1534 C CA . TYR A 1 191 ? 8.244 6.605 -5.446 1.00 95.25 191 TYR A CA 1
ATOM 1535 C C . TYR A 1 191 ? 9.355 5.649 -5.901 1.00 95.25 191 TYR A C 1
ATOM 1537 O O . TYR A 1 191 ? 9.577 5.532 -7.107 1.00 95.25 191 TYR A O 1
ATOM 1545 N N . THR A 1 192 ? 9.973 4.897 -4.985 1.00 97.12 192 THR A N 1
ATOM 1546 C CA . THR A 1 192 ? 10.869 3.774 -5.321 1.00 97.12 192 THR A CA 1
ATOM 1547 C C . THR A 1 192 ? 10.121 2.665 -6.078 1.00 97.12 192 THR A C 1
ATOM 1549 O O . THR A 1 192 ? 10.548 2.256 -7.159 1.00 97.12 192 THR A O 1
ATOM 1552 N N . LEU A 1 193 ? 8.947 2.242 -5.592 1.00 95.81 193 LEU A N 1
ATOM 1553 C CA . LEU A 1 193 ? 8.065 1.294 -6.288 1.00 95.81 193 LEU A CA 1
ATOM 1554 C C . LEU A 1 193 ? 7.663 1.812 -7.677 1.00 95.81 193 LEU A C 1
ATOM 1556 O O . LEU A 1 193 ? 7.745 1.086 -8.671 1.00 95.81 193 LEU A O 1
ATOM 1560 N N . LEU A 1 194 ? 7.243 3.077 -7.773 1.00 94.44 194 LEU A N 1
ATOM 1561 C CA . LEU A 1 194 ? 6.866 3.682 -9.051 1.00 94.44 194 LEU A CA 1
ATOM 1562 C C . LEU A 1 194 ? 8.049 3.781 -10.011 1.00 94.44 194 LEU A C 1
ATOM 1564 O O . LEU A 1 194 ? 7.863 3.595 -11.214 1.00 94.44 194 LEU A O 1
ATOM 1568 N N . TYR A 1 195 ? 9.262 4.026 -9.514 1.00 96.44 195 TYR A N 1
ATOM 1569 C CA . TYR A 1 195 ? 10.459 4.005 -10.345 1.00 96.44 195 TYR A CA 1
ATOM 1570 C C . TYR A 1 195 ? 10.637 2.634 -10.993 1.00 96.44 195 TYR A C 1
ATOM 1572 O O . TYR A 1 195 ? 10.762 2.567 -12.218 1.00 96.44 195 TYR A O 1
ATOM 1580 N N . PHE A 1 196 ? 10.569 1.543 -10.225 1.00 95.69 196 PHE A N 1
ATOM 1581 C CA . PHE A 1 196 ? 10.652 0.195 -10.789 1.00 95.69 196 PHE A CA 1
ATOM 1582 C C . PHE A 1 196 ? 9.519 -0.077 -11.776 1.00 95.69 196 PHE A C 1
ATOM 1584 O O . PHE A 1 196 ? 9.785 -0.462 -12.915 1.00 95.69 196 PHE A O 1
ATOM 1591 N N . ARG A 1 197 ? 8.271 0.253 -11.431 1.00 92.94 197 ARG A N 1
ATOM 1592 C CA . ARG A 1 197 ? 7.133 0.129 -12.358 1.00 92.94 197 ARG A CA 1
ATOM 1593 C C . ARG A 1 197 ? 7.349 0.924 -13.651 1.00 92.94 197 ARG A C 1
ATOM 1595 O O . ARG A 1 197 ? 7.037 0.427 -14.730 1.00 92.94 197 ARG A O 1
ATOM 1602 N N . SER A 1 198 ? 7.975 2.102 -13.599 1.00 93.44 198 SER A N 1
ATOM 1603 C CA . SER A 1 198 ? 8.303 2.890 -14.800 1.00 93.44 198 SER A CA 1
ATOM 1604 C C . SER A 1 198 ? 9.248 2.169 -15.773 1.00 93.44 198 SER A C 1
ATOM 1606 O O . SER A 1 198 ? 9.242 2.474 -16.968 1.00 93.44 198 SER A O 1
ATOM 1608 N N . LYS A 1 199 ? 10.048 1.212 -15.278 1.00 94.31 199 LYS A N 1
ATOM 1609 C CA . LYS A 1 199 ? 10.941 0.367 -16.085 1.00 94.31 199 LYS A CA 1
ATOM 1610 C C . LYS A 1 199 ? 10.249 -0.897 -16.598 1.00 94.31 199 LYS A C 1
ATOM 1612 O O . LYS A 1 199 ? 10.667 -1.433 -17.619 1.00 94.31 199 LYS A O 1
ATOM 1617 N N . GLY A 1 200 ? 9.178 -1.352 -15.942 1.00 92.62 200 GLY A N 1
ATOM 1618 C CA . GLY A 1 200 ? 8.419 -2.525 -16.369 1.00 92.62 200 GLY A CA 1
ATOM 1619 C C . GLY A 1 200 ? 7.091 -2.712 -15.632 1.00 92.62 200 GLY A C 1
ATOM 1620 O O . GLY A 1 200 ? 7.072 -3.053 -14.455 1.00 92.62 200 GLY A O 1
ATOM 1621 N N . VAL A 1 201 ? 5.977 -2.583 -16.363 1.00 90.94 201 VAL A N 1
ATOM 1622 C CA . VAL A 1 201 ? 4.600 -2.802 -15.859 1.00 90.94 201 VAL A CA 1
ATOM 1623 C C . VAL A 1 201 ? 3.842 -3.923 -16.569 1.00 90.94 201 VAL A C 1
ATOM 1625 O O . VAL A 1 201 ? 2.664 -4.142 -16.305 1.00 90.94 201 VAL A O 1
ATOM 1628 N N . LYS A 1 202 ? 4.477 -4.645 -17.501 1.00 92.50 202 LYS A N 1
ATOM 1629 C CA . LYS A 1 202 ? 3.789 -5.662 -18.318 1.00 92.50 202 LYS A CA 1
ATOM 1630 C C . LYS A 1 202 ? 3.113 -6.742 -17.463 1.00 92.50 202 LYS A C 1
ATOM 1632 O O . LYS A 1 202 ? 2.035 -7.206 -17.820 1.00 92.50 202 LYS A O 1
ATOM 1637 N N . TRP A 1 203 ? 3.717 -7.097 -16.330 1.00 92.38 203 TRP A N 1
ATOM 1638 C CA . TRP A 1 203 ? 3.195 -8.100 -15.402 1.00 92.38 203 TRP A CA 1
ATOM 1639 C C . TRP A 1 203 ? 1.814 -7.736 -14.825 1.00 92.38 203 TRP A C 1
ATOM 1641 O O . TRP A 1 203 ? 1.002 -8.633 -14.620 1.00 92.38 203 TRP A O 1
ATOM 1651 N N . MET A 1 204 ? 1.492 -6.442 -14.670 1.00 90.56 204 MET A N 1
ATOM 1652 C CA . MET A 1 204 ? 0.182 -5.969 -14.180 1.00 90.56 204 MET A CA 1
ATOM 1653 C C . MET A 1 204 ? -0.968 -6.291 -15.150 1.00 90.56 204 MET A C 1
ATOM 1655 O O . MET A 1 204 ? -2.142 -6.212 -14.795 1.00 90.56 204 MET A O 1
ATOM 1659 N N . PHE A 1 205 ? -0.635 -6.677 -16.382 1.00 89.69 205 PHE A N 1
ATOM 1660 C CA . PHE A 1 205 ? -1.572 -7.099 -17.421 1.00 89.69 205 PHE A CA 1
ATOM 1661 C C . PHE A 1 205 ? -1.446 -8.597 -17.745 1.00 89.69 205 PHE A C 1
ATOM 1663 O O . PHE A 1 205 ? -1.940 -9.056 -18.776 1.00 89.69 205 PHE A O 1
ATOM 1670 N N . GLY A 1 206 ? -0.746 -9.351 -16.892 1.00 89.50 206 GLY A N 1
ATOM 1671 C CA . GLY A 1 206 ? -0.612 -10.801 -16.970 1.00 89.50 206 GLY A CA 1
ATOM 1672 C C . GLY A 1 206 ? -1.773 -11.547 -16.313 1.00 89.50 206 GLY A C 1
ATOM 1673 O O . GLY A 1 206 ? -2.693 -10.948 -15.758 1.00 89.50 206 GLY A O 1
ATOM 1674 N N . ASP A 1 207 ? -1.715 -12.871 -16.395 1.00 88.12 207 ASP A N 1
ATOM 1675 C CA . ASP A 1 207 ? -2.665 -13.810 -15.790 1.00 88.12 207 ASP A CA 1
ATOM 1676 C C . ASP A 1 207 ? -2.309 -14.198 -14.354 1.00 88.12 207 ASP A C 1
ATOM 1678 O O . ASP A 1 207 ? -3.216 -14.538 -13.613 1.00 88.12 207 ASP A O 1
ATOM 1682 N N . GLN A 1 208 ? -1.036 -14.139 -13.948 1.00 88.50 208 GLN A N 1
ATOM 1683 C CA . GLN A 1 208 ? -0.615 -14.565 -12.605 1.00 88.50 208 GLN A CA 1
ATOM 1684 C C . GLN A 1 208 ? -0.852 -13.521 -11.509 1.00 88.50 208 GLN A C 1
ATOM 1686 O O . GLN A 1 208 ? -1.316 -13.875 -10.429 1.00 88.50 208 GLN A O 1
ATOM 1691 N N . TYR A 1 209 ? -0.507 -12.262 -11.798 1.00 88.12 209 TYR A N 1
ATOM 1692 C CA . TYR A 1 209 ? -0.479 -11.144 -10.840 1.00 88.12 209 TYR A CA 1
ATOM 1693 C C . TYR A 1 209 ? -1.207 -9.893 -11.358 1.00 88.12 209 TYR A C 1
ATOM 1695 O O . TYR A 1 209 ? -1.050 -8.801 -10.818 1.00 88.12 209 TYR A O 1
ATOM 1703 N N . GLY A 1 210 ? -1.923 -10.018 -12.477 1.00 87.25 210 GLY A N 1
ATOM 1704 C CA . GLY A 1 210 ? -2.449 -8.890 -13.236 1.00 87.25 210 GLY A CA 1
ATOM 1705 C C . GLY A 1 210 ? -3.956 -8.943 -13.450 1.00 87.25 210 GLY A C 1
ATOM 1706 O O . GLY A 1 210 ? -4.651 -9.858 -13.012 1.00 87.25 210 GLY A O 1
ATOM 1707 N N . LEU A 1 211 ? -4.456 -7.941 -14.169 1.00 86.69 211 LEU A N 1
ATOM 1708 C CA . LEU A 1 211 ? -5.885 -7.749 -14.440 1.00 86.69 211 LEU A CA 1
ATOM 1709 C C . LEU A 1 211 ? -6.370 -8.464 -15.709 1.00 86.69 211 LEU A C 1
ATOM 1711 O O . LEU A 1 211 ? -7.487 -8.231 -16.158 1.00 86.69 211 LEU A O 1
ATOM 1715 N N . LYS A 1 212 ? -5.568 -9.341 -16.330 1.00 84.62 212 LYS A N 1
ATOM 1716 C CA . LYS A 1 212 ? -5.960 -9.987 -17.597 1.00 84.62 212 LYS A CA 1
ATOM 1717 C C . LYS A 1 212 ? -7.283 -10.748 -17.486 1.00 84.62 212 LYS A C 1
ATOM 1719 O O . LYS A 1 212 ? -8.060 -10.744 -18.437 1.00 84.62 212 LYS A O 1
ATOM 1724 N N . ASN A 1 213 ? -7.525 -11.381 -16.339 1.00 84.12 213 ASN A N 1
ATOM 1725 C CA . ASN A 1 213 ? -8.731 -12.171 -16.086 1.00 84.12 213 ASN A CA 1
ATOM 1726 C C . ASN A 1 213 ? -9.974 -11.309 -15.818 1.00 84.12 213 ASN A C 1
ATOM 1728 O O . ASN A 1 213 ? -11.080 -11.806 -15.994 1.00 84.12 213 ASN A O 1
ATOM 1732 N N . HIS A 1 214 ? -9.794 -10.026 -15.483 1.00 82.00 214 HIS A N 1
ATOM 1733 C CA . HIS A 1 214 ? -10.883 -9.051 -15.356 1.00 82.00 214 HIS A CA 1
ATOM 1734 C C . HIS A 1 214 ? -11.476 -8.671 -16.720 1.00 82.00 214 HIS A C 1
ATOM 1736 O O . HIS A 1 214 ? -12.656 -8.362 -16.849 1.00 82.00 214 HIS A O 1
ATOM 1742 N N . PHE A 1 215 ? -10.664 -8.704 -17.779 1.00 81.25 215 PHE A N 1
ATOM 1743 C CA . PHE A 1 215 ? -11.113 -8.316 -19.112 1.00 81.25 215 PHE A CA 1
ATOM 1744 C C . PHE A 1 215 ? -11.810 -9.465 -19.847 1.00 81.25 215 PHE A C 1
ATOM 1746 O O . PHE A 1 215 ? -11.319 -10.594 -19.902 1.00 81.25 215 PHE A O 1
ATOM 1753 N N . THR A 1 216 ? -12.916 -9.143 -20.515 1.00 82.00 216 THR A N 1
ATOM 1754 C CA . THR A 1 216 ? -13.688 -10.066 -21.358 1.00 82.00 216 THR A CA 1
ATOM 1755 C C . THR A 1 216 ? -13.682 -9.629 -22.826 1.00 82.00 216 THR A C 1
ATOM 1757 O O . THR A 1 216 ? -13.299 -8.504 -23.171 1.00 82.00 216 THR A O 1
ATOM 1760 N N . GLY A 1 217 ? -14.059 -10.545 -23.724 1.00 89.12 217 GLY A N 1
ATOM 1761 C CA . GLY A 1 217 ? -14.142 -10.285 -25.163 1.00 89.12 217 GLY A CA 1
ATOM 1762 C C . GLY A 1 217 ? -12.841 -9.732 -25.755 1.00 89.12 217 GLY A C 1
ATOM 1763 O O . GLY A 1 217 ? -11.740 -10.152 -25.396 1.00 89.12 217 GLY A O 1
ATOM 1764 N N . ILE A 1 218 ? -12.964 -8.745 -26.646 1.00 84.56 218 ILE A N 1
ATOM 1765 C CA . ILE A 1 218 ? -11.816 -8.148 -27.343 1.00 84.56 218 ILE A CA 1
ATOM 1766 C C . ILE A 1 218 ? -10.839 -7.427 -26.396 1.00 84.56 218 ILE A C 1
ATOM 1768 O O . ILE A 1 218 ? -9.639 -7.360 -26.675 1.00 84.56 218 ILE A O 1
ATOM 1772 N N . LYS A 1 219 ? -11.315 -6.944 -25.236 1.00 79.69 219 LYS A N 1
ATOM 1773 C CA . LYS A 1 219 ? -10.469 -6.279 -24.231 1.00 79.69 219 LYS A CA 1
ATOM 1774 C C . LYS A 1 219 ? -9.431 -7.240 -23.649 1.00 79.69 219 LYS A C 1
ATOM 1776 O O . LYS A 1 219 ? -8.299 -6.821 -23.423 1.00 79.69 219 LYS A O 1
ATOM 1781 N N . LYS A 1 220 ? -9.771 -8.526 -23.491 1.00 86.38 220 LYS A N 1
ATOM 1782 C CA . LYS A 1 220 ? -8.848 -9.561 -22.990 1.00 86.38 220 LYS A CA 1
ATOM 1783 C C . LYS A 1 220 ? -7.602 -9.720 -23.863 1.00 86.38 220 LYS A C 1
ATOM 1785 O O . LYS A 1 220 ? -6.534 -10.048 -23.352 1.00 86.38 220 LYS A O 1
ATOM 1790 N N . THR A 1 221 ? -7.728 -9.447 -25.160 1.00 86.88 221 THR A N 1
ATOM 1791 C CA . THR A 1 221 ? -6.620 -9.514 -26.122 1.00 86.88 221 THR A CA 1
ATOM 1792 C C . THR A 1 221 ? -5.929 -8.163 -26.283 1.00 86.88 221 THR A C 1
ATOM 1794 O O . THR A 1 221 ? -4.703 -8.095 -26.256 1.00 86.88 221 THR A O 1
ATOM 1797 N N . LEU A 1 222 ? -6.692 -7.074 -26.421 1.00 85.56 222 LEU A N 1
ATOM 1798 C CA . LEU A 1 222 ? -6.121 -5.756 -26.707 1.00 85.56 222 LEU A CA 1
ATOM 1799 C C . LEU A 1 222 ? -5.434 -5.129 -25.494 1.00 85.56 222 LEU A C 1
ATOM 1801 O O . LEU A 1 222 ? -4.330 -4.603 -25.636 1.00 85.56 222 LEU A O 1
ATOM 1805 N N . VAL A 1 223 ? -6.046 -5.182 -24.306 1.00 84.38 223 VAL A N 1
ATOM 1806 C CA . VAL A 1 223 ? -5.542 -4.477 -23.117 1.00 84.38 223 VAL A CA 1
ATOM 1807 C C . VAL A 1 223 ? -4.137 -4.947 -22.713 1.00 84.38 223 VAL A C 1
ATOM 1809 O O . VAL A 1 223 ? -3.290 -4.081 -22.496 1.00 84.38 223 VAL A O 1
ATOM 1812 N N . PRO A 1 224 ? -3.802 -6.253 -22.704 1.00 86.56 224 PRO A N 1
ATOM 1813 C CA . PRO A 1 224 ? -2.432 -6.695 -22.425 1.00 86.56 224 PRO A CA 1
ATOM 1814 C C . PRO A 1 224 ? -1.377 -6.260 -23.453 1.00 86.56 224 PRO A C 1
ATOM 1816 O O . PRO A 1 224 ? -0.192 -6.230 -23.126 1.00 86.56 224 PRO A O 1
ATOM 1819 N N . ILE A 1 225 ? -1.780 -5.911 -24.680 1.00 87.56 225 ILE A N 1
ATOM 1820 C CA . ILE A 1 225 ? -0.866 -5.454 -25.739 1.00 87.56 225 ILE A CA 1
ATOM 1821 C C . ILE A 1 225 ? -0.580 -3.956 -25.584 1.00 87.56 225 ILE A C 1
ATOM 1823 O O . ILE A 1 225 ? 0.570 -3.522 -25.577 1.00 87.56 225 ILE A O 1
ATOM 1827 N N . VAL A 1 226 ? -1.631 -3.152 -25.443 1.00 86.44 226 VAL A N 1
ATOM 1828 C CA . VAL A 1 226 ? -1.547 -1.680 -25.477 1.00 86.44 226 VAL A CA 1
ATOM 1829 C C . VAL A 1 226 ? -1.398 -1.049 -24.088 1.00 86.44 226 VAL A C 1
ATOM 1831 O O . VAL A 1 226 ? -0.805 0.023 -23.940 1.00 86.44 226 VAL A O 1
ATOM 1834 N N . GLY A 1 227 ? -1.937 -1.712 -23.064 1.00 85.81 227 GLY A N 1
ATOM 1835 C CA . GLY A 1 227 ? -2.001 -1.248 -21.683 1.00 85.81 227 GLY A CA 1
ATOM 1836 C C . GLY A 1 227 ? -0.633 -0.986 -21.065 1.00 85.81 227 GLY A C 1
ATOM 1837 O O . GLY A 1 227 ? -0.414 0.131 -20.586 1.00 85.81 227 GLY A O 1
ATOM 1838 N N . PRO A 1 228 ? 0.330 -1.925 -21.153 1.00 89.69 228 PRO A N 1
ATOM 1839 C CA . PRO A 1 228 ? 1.663 -1.727 -20.593 1.00 89.69 228 PRO A CA 1
ATOM 1840 C C . PRO A 1 228 ? 2.370 -0.476 -21.126 1.00 89.69 228 PRO A C 1
ATOM 1842 O O . PRO A 1 228 ? 2.967 0.272 -20.356 1.00 89.69 228 PRO A O 1
ATOM 1845 N N . GLY A 1 229 ? 2.280 -0.206 -22.434 1.00 88.44 229 GLY A N 1
ATOM 1846 C CA . GLY A 1 229 ? 2.944 0.944 -23.056 1.00 88.44 229 GLY A CA 1
ATOM 1847 C C . GLY A 1 229 ? 2.303 2.287 -22.694 1.00 88.44 229 GLY A C 1
ATOM 1848 O O . GLY A 1 229 ? 2.997 3.296 -22.543 1.00 88.44 229 GLY A O 1
ATOM 1849 N N . LYS A 1 230 ? 0.975 2.324 -22.536 1.00 86.56 230 LYS A N 1
ATOM 1850 C CA . LYS A 1 230 ? 0.273 3.517 -22.047 1.00 86.56 230 LYS A CA 1
ATOM 1851 C C . LYS A 1 230 ? 0.570 3.756 -20.559 1.00 86.56 230 LYS A C 1
ATOM 1853 O O . LYS A 1 230 ? 0.970 4.866 -20.217 1.00 86.56 230 LYS A O 1
ATOM 1858 N N . LEU A 1 231 ? 0.463 2.731 -19.707 1.00 84.94 231 LEU A N 1
ATOM 1859 C CA . LEU A 1 231 ? 0.725 2.850 -18.269 1.00 84.94 231 LEU A CA 1
ATOM 1860 C C . LEU A 1 231 ? 2.191 3.213 -18.006 1.00 84.94 231 LEU A C 1
ATOM 1862 O O . LEU A 1 231 ? 2.469 4.191 -17.322 1.00 84.94 231 LEU A O 1
ATOM 1866 N N . GLY A 1 232 ? 3.140 2.509 -18.625 1.00 89.56 232 GLY A N 1
ATOM 1867 C CA . GLY A 1 232 ? 4.573 2.744 -18.429 1.00 89.56 232 GLY A CA 1
ATOM 1868 C C . GLY A 1 232 ? 5.011 4.172 -18.772 1.00 89.56 232 GLY A C 1
ATOM 1869 O O . GLY A 1 232 ? 5.714 4.802 -17.982 1.00 89.56 232 GLY A O 1
ATOM 1870 N N . ARG A 1 233 ? 4.541 4.739 -19.899 1.00 89.62 233 ARG A N 1
ATOM 1871 C CA . ARG A 1 233 ? 4.826 6.144 -20.273 1.00 89.62 233 ARG A CA 1
ATOM 1872 C C . ARG A 1 233 ? 4.366 7.135 -19.209 1.00 89.62 233 ARG A C 1
ATOM 1874 O O . ARG A 1 233 ? 5.026 8.141 -18.963 1.00 89.62 233 ARG A O 1
ATOM 1881 N N . LYS A 1 234 ? 3.242 6.838 -18.575 1.00 83.25 234 LYS A N 1
ATOM 1882 C CA . LYS A 1 234 ? 2.629 7.700 -17.576 1.00 83.25 234 LYS A CA 1
ATOM 1883 C C . LYS A 1 234 ? 3.323 7.621 -16.229 1.00 83.25 234 LYS A C 1
ATOM 1885 O O . LYS A 1 234 ? 3.682 8.661 -15.689 1.00 83.25 234 LYS A O 1
ATOM 1890 N N . ILE A 1 235 ? 3.611 6.411 -15.745 1.00 88.31 235 ILE A N 1
ATOM 1891 C CA . ILE A 1 235 ? 4.425 6.227 -14.535 1.00 88.31 235 ILE A CA 1
ATOM 1892 C C . ILE A 1 235 ? 5.777 6.912 -14.714 1.00 88.31 235 ILE A C 1
ATOM 1894 O O . ILE A 1 235 ? 6.208 7.648 -13.833 1.00 88.31 235 ILE A O 1
ATOM 1898 N N . LYS A 1 236 ? 6.396 6.761 -15.894 1.00 92.38 236 LYS A N 1
ATOM 1899 C CA . LYS A 1 236 ? 7.631 7.465 -16.254 1.00 92.38 236 LYS A CA 1
ATOM 1900 C C . LYS A 1 236 ? 7.490 8.987 -16.135 1.00 92.38 236 LYS A C 1
ATOM 1902 O O . LYS A 1 236 ? 8.382 9.630 -15.594 1.00 92.38 236 LYS A O 1
ATOM 1907 N N . SER A 1 237 ? 6.378 9.566 -16.593 1.00 89.88 237 SER A N 1
ATOM 1908 C CA . SER A 1 237 ? 6.104 10.999 -16.415 1.00 89.88 237 SER A CA 1
ATOM 1909 C C . SER A 1 237 ? 6.031 11.393 -14.938 1.00 89.88 237 SER A C 1
ATOM 1911 O O . SER A 1 237 ? 6.629 12.389 -14.550 1.00 89.88 237 SER A O 1
ATOM 1913 N N . ILE A 1 238 ? 5.342 10.606 -14.111 1.00 85.69 238 ILE A N 1
ATOM 1914 C CA . ILE A 1 238 ? 5.146 10.885 -12.680 1.00 85.69 238 ILE A CA 1
ATOM 1915 C C . ILE A 1 238 ? 6.474 10.861 -11.926 1.00 85.69 238 ILE A C 1
ATOM 1917 O O . ILE A 1 238 ? 6.810 11.820 -11.230 1.00 85.69 238 ILE A O 1
ATOM 1921 N N . VAL A 1 239 ? 7.278 9.811 -12.117 1.00 91.69 239 VAL A N 1
ATOM 1922 C CA . VAL A 1 239 ? 8.584 9.712 -11.451 1.00 91.69 239 VAL A CA 1
ATOM 1923 C C . VAL A 1 239 ? 9.552 10.790 -11.938 1.00 91.69 239 VAL A C 1
ATOM 1925 O O . VAL A 1 239 ? 10.361 11.281 -11.152 1.00 91.69 239 VAL A O 1
ATOM 1928 N N . ASN A 1 240 ? 9.449 11.223 -13.199 1.00 91.12 240 ASN A N 1
ATOM 1929 C CA . ASN A 1 240 ? 10.235 12.341 -13.721 1.00 91.12 240 ASN A CA 1
ATOM 1930 C C . ASN A 1 240 ? 9.826 13.680 -13.099 1.00 91.12 240 ASN A C 1
ATOM 1932 O O . ASN A 1 240 ? 10.707 14.466 -12.753 1.00 91.12 240 ASN A O 1
ATOM 1936 N N . THR A 1 241 ? 8.524 13.938 -12.928 1.00 90.44 241 THR A N 1
ATOM 1937 C CA . THR A 1 241 ? 8.027 15.142 -12.242 1.00 90.44 241 THR A CA 1
ATOM 1938 C C . THR A 1 241 ? 8.472 15.164 -10.782 1.00 90.44 241 THR A C 1
ATOM 1940 O O . THR A 1 241 ? 8.940 16.196 -10.311 1.00 90.44 241 THR A O 1
ATOM 1943 N N . HIS A 1 242 ? 8.408 14.023 -10.090 1.00 89.50 242 HIS A N 1
ATOM 1944 C CA . HIS A 1 242 ? 8.913 13.874 -8.722 1.00 89.50 242 HIS A CA 1
ATOM 1945 C C . HIS A 1 242 ? 10.437 14.067 -8.619 1.00 89.50 242 HIS A C 1
ATOM 1947 O O . HIS A 1 242 ? 10.952 14.514 -7.603 1.00 89.50 242 HIS A O 1
ATOM 1953 N N . GLY A 1 243 ? 11.174 13.739 -9.682 1.00 91.06 243 GLY A N 1
ATOM 1954 C CA . GLY A 1 243 ? 12.629 13.861 -9.761 1.00 91.06 243 GLY A CA 1
ATOM 1955 C C . GLY A 1 243 ? 13.376 12.547 -9.557 1.00 91.06 243 GLY A C 1
ATOM 1956 O O . GLY A 1 243 ? 14.431 12.376 -10.162 1.00 91.06 243 GLY A O 1
ATOM 1957 N N . ILE A 1 244 ? 12.796 11.575 -8.843 1.00 93.62 244 ILE A N 1
ATOM 1958 C CA . ILE A 1 244 ? 13.386 10.229 -8.688 1.00 93.62 244 ILE A CA 1
ATOM 1959 C C . ILE A 1 244 ? 13.614 9.534 -10.041 1.00 93.62 244 ILE A C 1
ATOM 1961 O O . ILE A 1 244 ? 14.576 8.800 -10.219 1.00 93.62 244 ILE A O 1
ATOM 1965 N N . GLY A 1 245 ? 12.766 9.811 -11.036 1.00 93.88 245 GLY A N 1
ATOM 1966 C CA . GLY A 1 245 ? 12.882 9.275 -12.393 1.00 93.88 245 GLY A CA 1
ATOM 1967 C C . GLY A 1 245 ? 14.154 9.699 -13.127 1.00 93.88 245 GLY A C 1
ATOM 1968 O O . GLY A 1 245 ? 14.542 9.037 -14.090 1.00 93.88 245 GLY A O 1
ATOM 1969 N N . ARG A 1 246 ? 14.810 10.771 -12.659 1.00 92.94 246 ARG A N 1
ATOM 1970 C CA . ARG A 1 246 ? 16.086 11.270 -13.189 1.00 92.94 246 ARG A CA 1
ATOM 1971 C C . ARG A 1 246 ? 17.301 10.551 -12.595 1.00 92.94 246 ARG A C 1
ATOM 1973 O O . ARG A 1 246 ? 18.394 10.730 -13.117 1.00 92.94 246 ARG A O 1
ATOM 1980 N N . LEU A 1 247 ? 17.119 9.767 -11.530 1.00 95.44 247 LEU A N 1
ATOM 1981 C CA . LEU A 1 247 ? 18.195 9.027 -10.873 1.00 95.44 247 LEU A CA 1
ATOM 1982 C C . LEU A 1 247 ? 18.548 7.733 -11.620 1.00 95.44 247 LEU A C 1
ATOM 1984 O O . LEU A 1 247 ? 17.708 7.127 -12.307 1.00 95.44 247 LEU A O 1
ATOM 1988 N N . GLY A 1 248 ? 19.795 7.291 -11.440 1.00 96.62 248 GLY A N 1
ATOM 1989 C CA . GLY A 1 248 ? 20.240 5.965 -11.851 1.00 96.62 248 GLY A CA 1
ATOM 1990 C C . GLY A 1 248 ? 19.532 4.870 -11.053 1.00 96.62 248 GLY A C 1
ATOM 1991 O O . GLY A 1 248 ? 19.060 5.095 -9.941 1.00 96.62 248 GLY A O 1
ATOM 1992 N N . ILE A 1 249 ? 19.437 3.667 -11.624 1.00 96.69 249 ILE A N 1
ATOM 1993 C CA . ILE A 1 249 ? 18.777 2.544 -10.942 1.00 96.69 249 ILE A CA 1
ATOM 1994 C C . ILE A 1 249 ? 19.497 2.160 -9.643 1.00 96.69 249 ILE A C 1
ATOM 1996 O O . ILE A 1 249 ? 18.834 1.818 -8.667 1.00 96.69 249 ILE A O 1
ATOM 2000 N N . ASP A 1 250 ? 20.826 2.264 -9.616 1.00 97.56 250 ASP A N 1
ATOM 2001 C CA . ASP A 1 250 ? 21.627 1.942 -8.436 1.00 97.56 250 ASP A CA 1
ATOM 2002 C C . ASP A 1 250 ? 21.366 2.940 -7.298 1.00 97.56 250 ASP A C 1
ATOM 2004 O O . ASP A 1 250 ? 21.135 2.514 -6.170 1.00 97.56 250 ASP A O 1
ATOM 2008 N N . ASP A 1 251 ? 21.256 4.241 -7.598 1.00 97.62 251 ASP A N 1
ATOM 2009 C CA . ASP A 1 251 ? 20.906 5.270 -6.605 1.00 97.62 251 ASP A CA 1
ATOM 2010 C C . ASP A 1 251 ? 19.522 5.023 -5.987 1.00 97.62 251 ASP A C 1
ATOM 2012 O O . ASP A 1 251 ? 19.331 5.151 -4.778 1.00 97.62 251 ASP A O 1
ATOM 2016 N N . VAL A 1 252 ? 18.541 4.645 -6.814 1.00 97.81 252 VAL A N 1
ATOM 2017 C CA . VAL A 1 252 ? 17.180 4.331 -6.349 1.00 97.81 252 VAL A CA 1
ATOM 2018 C C . VAL A 1 252 ? 17.163 3.066 -5.495 1.00 97.81 252 VAL A C 1
ATOM 2020 O O . VAL A 1 252 ? 16.429 2.998 -4.510 1.00 97.81 252 VAL A O 1
ATOM 2023 N N . ILE A 1 253 ? 17.981 2.068 -5.835 1.00 98.00 253 ILE A N 1
ATOM 2024 C CA . ILE A 1 253 ? 18.136 0.869 -5.010 1.00 98.00 253 ILE A CA 1
ATOM 2025 C C . ILE A 1 253 ? 18.753 1.227 -3.661 1.00 98.00 253 ILE A C 1
ATOM 2027 O O . ILE A 1 253 ? 18.231 0.776 -2.647 1.00 98.00 253 ILE A O 1
ATOM 2031 N N . GLU A 1 254 ? 19.807 2.043 -3.613 1.00 97.94 254 GLU A N 1
ATOM 2032 C CA . GLU A 1 254 ? 20.409 2.468 -2.342 1.00 97.94 254 GLU A CA 1
ATOM 2033 C C . GLU A 1 254 ? 19.436 3.293 -1.485 1.00 97.94 254 GLU A C 1
ATOM 2035 O O . GLU A 1 254 ? 19.352 3.076 -0.273 1.00 97.94 254 GLU A O 1
ATOM 2040 N N . LEU A 1 255 ? 18.623 4.160 -2.105 1.00 97.38 255 LEU A N 1
ATOM 2041 C CA . LEU A 1 255 ? 17.533 4.861 -1.418 1.00 97.38 255 LEU A CA 1
ATOM 2042 C C . LEU A 1 255 ? 16.542 3.867 -0.795 1.00 97.38 255 LEU A C 1
ATOM 2044 O O . LEU A 1 255 ? 16.275 3.925 0.405 1.00 97.38 255 LEU A O 1
ATOM 2048 N N . GLY A 1 256 ? 16.063 2.905 -1.589 1.00 97.94 256 GLY A N 1
ATOM 2049 C CA . GLY A 1 256 ? 15.157 1.864 -1.113 1.00 97.94 256 GLY A CA 1
ATOM 2050 C C . GLY A 1 256 ? 15.767 1.022 0.009 1.00 97.94 256 GLY A C 1
ATOM 2051 O O . GLY A 1 256 ? 15.097 0.745 0.999 1.00 97.94 256 GLY A O 1
ATOM 2052 N N . LYS A 1 257 ? 17.045 0.636 -0.092 1.00 98.56 257 LYS A N 1
ATOM 2053 C CA . LYS A 1 257 ? 17.743 -0.128 0.956 1.00 98.56 257 LYS A CA 1
ATOM 2054 C C . LYS A 1 257 ? 17.787 0.645 2.268 1.00 98.56 257 LYS A C 1
ATOM 2056 O O . LYS A 1 257 ? 17.506 0.068 3.317 1.00 98.56 257 LYS A O 1
ATOM 2061 N N . LYS A 1 258 ? 18.104 1.942 2.216 1.00 98.44 258 LYS A N 1
ATOM 2062 C CA . LYS A 1 258 ? 18.121 2.817 3.395 1.00 98.44 258 LYS A CA 1
ATOM 2063 C C . LYS A 1 258 ? 16.746 2.889 4.061 1.00 98.44 258 LYS A C 1
ATOM 2065 O O . LYS A 1 258 ? 16.657 2.774 5.284 1.00 98.44 258 LYS A O 1
ATOM 2070 N N . ASP A 1 259 ? 15.686 3.035 3.275 1.00 98.44 259 ASP A N 1
ATOM 2071 C CA . ASP A 1 259 ? 14.316 3.066 3.789 1.00 98.44 259 ASP A CA 1
ATOM 2072 C C . ASP A 1 259 ? 13.919 1.725 4.424 1.00 98.44 259 ASP A C 1
ATOM 2074 O O . ASP A 1 259 ? 13.373 1.696 5.528 1.00 98.44 259 ASP A O 1
ATOM 2078 N N . LEU A 1 260 ? 14.259 0.600 3.785 1.00 98.69 260 LEU A N 1
ATOM 2079 C CA . LEU A 1 260 ? 13.998 -0.736 4.330 1.00 98.69 260 LEU A CA 1
ATOM 2080 C C . LEU A 1 260 ? 14.782 -1.007 5.619 1.00 98.69 260 LEU A C 1
ATOM 2082 O O . LEU A 1 260 ? 14.224 -1.570 6.556 1.00 98.69 260 LEU A O 1
ATOM 2086 N N . LEU A 1 261 ? 16.047 -0.585 5.708 1.00 98.75 261 LEU A N 1
ATOM 2087 C CA . LEU A 1 261 ? 16.829 -0.676 6.945 1.00 98.75 261 LEU A CA 1
ATOM 2088 C C . LEU A 1 261 ? 16.239 0.196 8.056 1.00 98.75 261 LEU A C 1
ATOM 2090 O O . LEU A 1 261 ? 16.222 -0.215 9.214 1.00 98.75 261 LEU A O 1
ATOM 2094 N N . THR A 1 262 ? 15.717 1.371 7.703 1.00 98.62 262 THR A N 1
ATOM 2095 C CA . THR A 1 262 ? 15.047 2.275 8.646 1.00 98.62 262 THR A CA 1
ATOM 2096 C C . THR A 1 262 ? 13.788 1.625 9.219 1.00 98.62 262 THR A C 1
ATOM 2098 O O . THR A 1 262 ? 13.612 1.580 10.435 1.00 98.62 262 THR A O 1
ATOM 2101 N N . LEU A 1 263 ? 12.944 1.042 8.363 1.00 98.62 263 LEU A N 1
ATOM 2102 C CA . LEU A 1 263 ? 11.773 0.284 8.806 1.00 98.62 263 LEU A CA 1
ATOM 2103 C C . LEU A 1 263 ? 12.168 -0.962 9.602 1.00 98.62 263 LEU A C 1
ATOM 2105 O O . LEU A 1 263 ? 11.550 -1.262 10.616 1.00 98.62 263 LEU A O 1
ATOM 2109 N N . ASN A 1 264 ? 13.218 -1.672 9.197 1.00 98.50 264 ASN A N 1
ATOM 2110 C CA . ASN A 1 264 ? 13.716 -2.822 9.942 1.00 98.50 264 ASN A CA 1
ATOM 2111 C C . ASN A 1 264 ? 14.166 -2.439 11.360 1.00 98.50 264 ASN A C 1
ATOM 2113 O O . ASN A 1 264 ? 13.848 -3.146 12.311 1.00 98.50 264 ASN A O 1
ATOM 2117 N N . ALA A 1 265 ? 14.867 -1.312 11.509 1.00 98.31 265 ALA A N 1
ATOM 2118 C CA . ALA A 1 265 ? 15.263 -0.788 12.812 1.00 98.31 265 ALA A CA 1
ATOM 2119 C C . ALA A 1 265 ? 14.046 -0.376 13.655 1.00 98.31 265 ALA A C 1
ATOM 2121 O O . ALA A 1 265 ? 14.015 -0.651 14.852 1.00 98.31 265 ALA A O 1
ATOM 2122 N N . LEU A 1 266 ? 13.028 0.232 13.032 1.00 98.00 266 LEU A N 1
ATOM 2123 C CA . LEU A 1 266 ? 11.774 0.557 13.708 1.00 98.00 266 LEU A CA 1
ATOM 2124 C C . LEU A 1 266 ? 11.044 -0.704 14.189 1.00 98.00 266 LEU A C 1
ATOM 2126 O O . LEU A 1 266 ? 10.580 -0.727 15.327 1.00 98.00 266 LEU A O 1
ATOM 2130 N N . LEU A 1 267 ? 10.954 -1.742 13.352 1.00 98.06 267 LEU A N 1
ATOM 2131 C CA . LEU A 1 267 ? 10.320 -3.017 13.691 1.00 98.06 267 LEU A CA 1
ATOM 2132 C C . LEU A 1 267 ? 11.082 -3.744 14.810 1.00 98.06 267 LEU A C 1
ATOM 2134 O O . LEU A 1 267 ? 10.470 -4.219 15.764 1.00 98.06 267 LEU A O 1
ATOM 2138 N N . GLY A 1 268 ? 12.414 -3.799 14.730 1.00 96.25 268 GLY A N 1
ATOM 2139 C CA . GLY A 1 268 ? 13.251 -4.487 15.712 1.00 96.25 268 GLY A CA 1
ATOM 2140 C C . GLY A 1 268 ? 12.841 -5.953 15.890 1.00 96.25 268 GLY A C 1
ATOM 2141 O O . GLY A 1 268 ? 12.707 -6.693 14.915 1.00 96.25 268 GLY A O 1
ATOM 2142 N N . ASP A 1 269 ? 12.628 -6.365 17.140 1.00 95.06 269 ASP A N 1
ATOM 2143 C CA . ASP A 1 269 ? 12.178 -7.718 17.502 1.00 95.06 269 ASP A CA 1
ATOM 2144 C C . ASP A 1 269 ? 10.663 -7.826 17.741 1.00 95.06 269 ASP A C 1
ATOM 2146 O O . ASP A 1 269 ? 10.176 -8.887 18.123 1.00 95.06 269 ASP A O 1
ATOM 2150 N N . LYS A 1 270 ? 9.909 -6.744 17.510 1.00 95.19 270 LYS A N 1
ATOM 2151 C CA . LYS A 1 270 ? 8.474 -6.675 17.811 1.00 95.19 270 LYS A CA 1
ATOM 2152 C C . LYS A 1 270 ? 7.625 -7.459 16.807 1.00 95.19 270 LYS A C 1
ATOM 2154 O O . LYS A 1 270 ? 8.011 -7.688 15.651 1.00 95.19 270 LYS A O 1
ATOM 2159 N N . SER A 1 271 ? 6.414 -7.818 17.234 1.00 94.50 271 SER A N 1
ATOM 2160 C CA . SER A 1 271 ? 5.414 -8.421 16.346 1.00 94.50 271 SER A CA 1
ATOM 2161 C C . SER A 1 271 ? 4.864 -7.427 15.308 1.00 94.50 271 SER A C 1
ATOM 2163 O O . SER A 1 271 ? 4.605 -7.786 14.156 1.00 94.50 271 SER A O 1
ATOM 2165 N N . TYR A 1 272 ? 4.745 -6.165 15.694 1.00 96.31 272 TYR A N 1
ATOM 2166 C CA . TYR A 1 272 ? 4.268 -5.057 14.874 1.00 96.31 272 TYR A CA 1
ATOM 2167 C C . TYR A 1 272 ? 5.138 -3.825 15.141 1.00 96.31 272 TYR A C 1
ATOM 2169 O O . TYR A 1 272 ? 5.888 -3.772 16.119 1.00 96.31 272 TYR A O 1
ATOM 2177 N N . PHE A 1 273 ? 5.089 -2.817 14.274 1.00 97.06 273 PHE A N 1
ATOM 2178 C CA . PHE A 1 273 ? 6.051 -1.706 14.314 1.00 97.06 273 PHE A CA 1
ATOM 2179 C C . PHE A 1 273 ? 6.069 -0.945 15.651 1.00 97.06 273 PHE A C 1
ATOM 2181 O O . PHE A 1 273 ? 7.127 -0.469 16.075 1.00 97.06 273 PHE A O 1
ATOM 2188 N N . PHE A 1 274 ? 4.933 -0.883 16.348 1.00 94.88 274 PHE A N 1
ATOM 2189 C CA . PHE A 1 274 ? 4.780 -0.161 17.615 1.00 94.88 274 PHE A CA 1
ATOM 2190 C C . PHE A 1 274 ? 4.387 -1.053 18.805 1.00 94.88 274 PHE A C 1
ATOM 2192 O O . PHE A 1 274 ? 4.014 -0.532 19.852 1.00 94.88 274 PHE A O 1
ATOM 2199 N N . GLY A 1 275 ? 4.528 -2.379 18.695 1.00 91.88 275 GLY A N 1
ATOM 2200 C CA . GLY A 1 275 ? 4.318 -3.289 19.824 1.00 91.88 275 GLY A CA 1
ATOM 2201 C C . GLY A 1 275 ? 3.868 -4.689 19.420 1.00 91.88 275 GLY A C 1
ATOM 2202 O O . GLY A 1 275 ? 4.212 -5.182 18.347 1.00 91.88 275 GLY A O 1
ATOM 2203 N N . GLU A 1 276 ? 3.103 -5.327 20.305 1.00 90.88 276 GLU A N 1
ATOM 2204 C CA . GLU A 1 276 ? 2.549 -6.672 20.089 1.00 90.88 276 GLU A CA 1
ATOM 2205 C C . GLU A 1 276 ? 1.192 -6.676 19.383 1.00 90.88 276 GLU A C 1
ATOM 2207 O O . GLU A 1 276 ? 0.795 -7.701 18.839 1.00 90.88 276 GLU A O 1
ATOM 2212 N N . GLU A 1 277 ? 0.522 -5.527 19.321 1.00 91.00 277 GLU A N 1
ATOM 2213 C CA . GLU A 1 277 ? -0.743 -5.344 18.610 1.00 91.00 277 GLU A CA 1
ATOM 2214 C C . GLU A 1 277 ? -0.531 -4.454 17.376 1.00 91.00 277 GLU A C 1
ATOM 2216 O O . GLU A 1 277 ? 0.287 -3.525 17.424 1.00 91.00 277 GLU A O 1
ATOM 2221 N N . PRO A 1 278 ? -1.249 -4.704 16.270 1.00 94.69 278 PRO A N 1
ATOM 2222 C CA . PRO A 1 278 ? -1.144 -3.885 15.073 1.00 94.69 278 PRO A CA 1
ATOM 2223 C C . PRO A 1 278 ? -1.726 -2.482 15.288 1.00 94.69 278 PRO A C 1
ATOM 2225 O O . PRO A 1 278 ? -2.774 -2.291 15.905 1.00 94.69 278 PRO A O 1
ATOM 2228 N N . THR A 1 279 ? -1.069 -1.498 14.686 1.00 95.12 279 THR A N 1
ATOM 2229 C CA . THR A 1 279 ? -1.497 -0.094 14.635 1.00 95.12 279 THR A CA 1
ATOM 2230 C C . THR A 1 279 ? -1.952 0.297 13.229 1.00 95.12 279 THR A C 1
ATOM 2232 O O . THR A 1 279 ? -1.807 -0.461 12.260 1.00 95.12 279 THR A O 1
ATOM 2235 N N . SER A 1 280 ? -2.468 1.518 13.069 1.00 93.88 280 SER A N 1
ATOM 2236 C CA . SER A 1 280 ? -2.752 2.071 11.736 1.00 93.88 280 SER A CA 1
ATOM 2237 C C . SER A 1 280 ? -1.508 2.105 10.831 1.00 93.88 280 SER A C 1
ATOM 2239 O O . SER A 1 280 ? -1.606 1.927 9.607 1.00 93.88 280 SER A O 1
ATOM 2241 N N . PHE A 1 281 ? -0.318 2.266 11.423 1.00 97.12 281 PHE A N 1
ATOM 2242 C CA . PHE A 1 281 ? 0.941 2.256 10.690 1.00 97.12 281 PHE A CA 1
ATOM 2243 C C . PHE A 1 281 ? 1.259 0.880 10.104 1.00 97.12 281 PHE A C 1
ATOM 2245 O O . PHE A 1 281 ? 1.712 0.809 8.964 1.00 97.12 281 PHE A O 1
ATOM 2252 N N . ASP A 1 282 ? 0.955 -0.212 10.809 1.00 98.06 282 ASP A N 1
ATOM 2253 C CA . ASP A 1 282 ? 1.170 -1.567 10.293 1.00 98.06 282 ASP A CA 1
ATOM 2254 C C . ASP A 1 282 ? 0.360 -1.817 9.017 1.00 98.06 282 ASP A C 1
ATOM 2256 O O . ASP A 1 282 ? 0.880 -2.395 8.066 1.00 98.06 282 ASP A O 1
ATOM 2260 N N . SER A 1 283 ? -0.869 -1.297 8.929 1.00 98.06 283 SER A N 1
ATOM 2261 C CA . SER A 1 283 ? -1.668 -1.371 7.694 1.00 98.06 283 SER A CA 1
ATOM 2262 C C . SER A 1 283 ? -1.074 -0.531 6.558 1.00 98.06 283 SER A C 1
ATOM 2264 O O . SER A 1 283 ? -1.089 -0.948 5.399 1.00 98.06 283 SER A O 1
ATOM 2266 N N . THR A 1 284 ? -0.493 0.626 6.885 1.00 97.31 284 THR A N 1
ATOM 2267 C CA . THR A 1 284 ? 0.210 1.486 5.920 1.00 97.31 284 THR A CA 1
ATOM 2268 C C . THR A 1 284 ? 1.470 0.806 5.378 1.00 97.31 284 THR A C 1
ATOM 2270 O O . THR A 1 284 ? 1.666 0.725 4.164 1.00 97.31 284 THR A O 1
ATOM 2273 N N . ALA A 1 285 ? 2.305 0.271 6.271 1.00 98.50 285 ALA A N 1
ATOM 2274 C CA . ALA A 1 285 ? 3.516 -0.453 5.919 1.00 98.50 285 ALA A CA 1
ATOM 2275 C C . ALA A 1 285 ? 3.192 -1.734 5.141 1.00 98.50 285 ALA A C 1
ATOM 2277 O O . ALA A 1 285 ? 3.803 -1.978 4.105 1.00 98.50 285 ALA A O 1
ATOM 2278 N N . PHE A 1 286 ? 2.202 -2.516 5.584 1.00 98.62 286 PHE A N 1
ATOM 2279 C CA . PHE A 1 286 ? 1.771 -3.738 4.909 1.00 98.62 286 PHE A CA 1
ATOM 2280 C C . PHE A 1 286 ? 1.333 -3.477 3.470 1.00 98.62 286 PHE A C 1
ATOM 2282 O O . PHE A 1 286 ? 1.804 -4.170 2.567 1.00 98.62 286 PHE A O 1
ATOM 2289 N N . GLY A 1 287 ? 0.488 -2.465 3.241 1.00 96.88 287 GLY A N 1
ATOM 2290 C CA . GLY A 1 287 ? -0.006 -2.140 1.904 1.00 96.88 287 GLY A CA 1
ATOM 2291 C C . GLY A 1 287 ? 1.130 -1.865 0.922 1.00 96.88 287 GLY A C 1
ATOM 2292 O O . GLY A 1 287 ? 1.179 -2.457 -0.153 1.00 96.88 287 GLY A O 1
ATOM 2293 N N . LEU A 1 288 ? 2.099 -1.030 1.304 1.00 96.56 288 LEU A N 1
ATOM 2294 C CA . LEU A 1 288 ? 3.194 -0.686 0.401 1.00 96.56 288 LEU A CA 1
ATOM 2295 C C . LEU A 1 288 ? 4.297 -1.744 0.311 1.00 96.56 288 LEU A C 1
ATOM 2297 O O . LEU A 1 288 ? 4.787 -2.017 -0.784 1.00 96.56 288 LEU A O 1
ATOM 2301 N N . LEU A 1 289 ? 4.699 -2.343 1.434 1.00 98.38 289 LEU A N 1
ATOM 2302 C CA . LEU A 1 289 ? 5.726 -3.386 1.436 1.00 98.38 289 LEU A CA 1
ATOM 2303 C C . LEU A 1 289 ? 5.251 -4.631 0.681 1.00 98.38 289 LEU A C 1
ATOM 2305 O O . LEU A 1 289 ? 6.062 -5.258 0.009 1.00 98.38 289 LEU A O 1
ATOM 2309 N N . THR A 1 290 ? 3.952 -4.947 0.713 1.00 97.12 290 THR A N 1
ATOM 2310 C CA . THR A 1 290 ? 3.362 -5.985 -0.147 1.00 97.12 290 THR A CA 1
ATOM 2311 C C . THR A 1 290 ? 3.606 -5.666 -1.616 1.00 97.12 290 THR A C 1
ATOM 2313 O O . THR A 1 290 ? 4.173 -6.484 -2.338 1.00 97.12 290 THR A O 1
ATOM 2316 N N . GLU A 1 291 ? 3.225 -4.467 -2.063 1.00 94.88 291 GLU A N 1
ATOM 2317 C CA . GLU A 1 291 ? 3.393 -4.066 -3.461 1.00 94.88 291 GLU A CA 1
ATOM 2318 C C . GLU A 1 291 ? 4.866 -4.050 -3.885 1.00 94.88 291 GLU A C 1
ATOM 2320 O O . GLU A 1 291 ? 5.190 -4.390 -5.022 1.00 94.88 291 GLU A O 1
ATOM 2325 N N . LEU A 1 292 ? 5.775 -3.676 -2.985 1.00 95.88 292 LEU A N 1
ATOM 2326 C CA . LEU A 1 292 ? 7.202 -3.597 -3.277 1.00 95.88 292 LEU A CA 1
ATOM 2327 C C . LEU A 1 292 ? 7.894 -4.965 -3.276 1.00 95.88 292 LEU A C 1
ATOM 2329 O O . LEU A 1 292 ? 8.720 -5.221 -4.152 1.00 95.88 292 LEU A O 1
ATOM 2333 N N . LEU A 1 293 ? 7.578 -5.826 -2.307 1.00 96.25 293 LEU A N 1
ATOM 2334 C CA . LEU A 1 293 ? 8.343 -7.044 -2.021 1.00 96.25 293 LEU A CA 1
ATOM 2335 C C . LEU A 1 293 ? 7.668 -8.335 -2.490 1.00 96.25 293 LEU A C 1
ATOM 2337 O O . LEU A 1 293 ? 8.365 -9.325 -2.702 1.00 96.25 293 LEU A O 1
ATOM 2341 N N . LEU A 1 294 ? 6.342 -8.345 -2.655 1.00 93.75 294 LEU A N 1
ATOM 2342 C CA . LEU A 1 294 ? 5.575 -9.545 -3.019 1.00 93.75 294 LEU A CA 1
ATOM 2343 C C . LEU A 1 294 ? 5.031 -9.518 -4.452 1.00 93.75 294 LEU A C 1
ATOM 2345 O O . LEU A 1 294 ? 4.425 -10.496 -4.886 1.00 93.75 294 LEU A O 1
ATOM 2349 N N . THR A 1 295 ? 5.249 -8.431 -5.196 1.00 92.62 295 THR A N 1
ATOM 2350 C CA . THR A 1 295 ? 4.863 -8.339 -6.612 1.00 92.62 295 THR A CA 1
ATOM 2351 C C . THR A 1 295 ? 6.084 -8.401 -7.530 1.00 92.62 295 THR A C 1
ATOM 2353 O O . THR A 1 295 ? 7.193 -8.069 -7.098 1.00 92.62 295 THR A O 1
ATOM 2356 N N . PRO A 1 296 ? 5.924 -8.830 -8.797 1.00 93.31 296 PRO A N 1
ATOM 2357 C CA . PRO A 1 296 ? 7.031 -8.856 -9.743 1.00 93.31 296 PRO A CA 1
ATOM 2358 C C . PRO A 1 296 ? 7.663 -7.471 -9.932 1.00 93.31 296 PRO A C 1
ATOM 2360 O O . PRO A 1 296 ? 6.980 -6.508 -10.282 1.00 93.31 296 PRO A O 1
ATOM 2363 N N . GLN A 1 297 ? 8.985 -7.386 -9.782 1.00 92.38 297 GLN A N 1
ATOM 2364 C CA . GLN A 1 297 ? 9.758 -6.186 -10.100 1.00 92.38 297 GLN A CA 1
ATOM 2365 C C . GLN A 1 297 ? 10.671 -6.452 -11.304 1.00 92.38 297 GLN A C 1
ATOM 2367 O O . GLN A 1 297 ? 11.164 -7.567 -11.476 1.00 92.38 297 GLN A O 1
ATOM 2372 N N . PRO A 1 298 ? 10.922 -5.449 -12.165 1.00 91.06 298 PRO A N 1
ATOM 2373 C CA . PRO A 1 298 ? 11.896 -5.584 -13.248 1.00 91.06 298 PRO A CA 1
ATOM 2374 C C . PRO A 1 298 ? 13.341 -5.713 -12.744 1.00 91.06 298 PRO A C 1
ATOM 2376 O O . PRO A 1 298 ? 14.190 -6.208 -13.479 1.00 91.06 298 PRO A O 1
ATOM 2379 N N . ASP A 1 299 ? 13.619 -5.281 -11.511 1.00 93.19 299 ASP A N 1
ATOM 2380 C CA . ASP A 1 299 ? 14.892 -5.479 -10.819 1.00 93.19 299 ASP A CA 1
ATOM 2381 C C . ASP A 1 299 ? 14.618 -6.017 -9.406 1.00 93.19 299 ASP A C 1
ATOM 2383 O O . ASP A 1 299 ? 13.927 -5.384 -8.608 1.00 93.19 299 ASP A O 1
ATOM 2387 N N . ASN A 1 300 ? 15.162 -7.197 -9.101 1.00 95.25 300 ASN A N 1
ATOM 2388 C CA . ASN A 1 300 ? 14.918 -7.901 -7.841 1.00 95.25 300 ASN A CA 1
ATOM 2389 C C . ASN A 1 300 ? 15.985 -7.629 -6.771 1.00 95.25 300 ASN A C 1
ATOM 2391 O O . ASN A 1 300 ? 15.917 -8.218 -5.692 1.00 95.25 300 ASN A O 1
ATOM 2395 N N . ARG A 1 301 ? 16.982 -6.765 -7.021 1.00 97.25 301 ARG A N 1
ATOM 2396 C CA . ARG A 1 301 ? 18.064 -6.499 -6.054 1.00 97.25 301 ARG A CA 1
ATOM 2397 C C . ARG A 1 301 ? 17.540 -5.953 -4.731 1.00 97.25 301 ARG A C 1
ATOM 2399 O O . ARG A 1 301 ? 18.045 -6.348 -3.683 1.00 97.25 301 ARG A O 1
ATOM 2406 N N . LEU A 1 302 ? 16.511 -5.103 -4.766 1.00 96.56 302 LEU A N 1
ATOM 2407 C CA . LEU A 1 302 ? 15.898 -4.579 -3.546 1.00 96.56 302 LEU A CA 1
ATOM 2408 C C . LEU A 1 302 ? 15.115 -5.659 -2.781 1.00 96.56 302 LEU A C 1
ATOM 2410 O O . LEU A 1 302 ? 15.231 -5.737 -1.563 1.00 96.56 302 LEU A O 1
ATOM 2414 N N . ILE A 1 303 ? 14.390 -6.536 -3.488 1.00 96.88 303 ILE A N 1
ATOM 2415 C CA . ILE A 1 303 ? 13.680 -7.679 -2.884 1.00 96.88 303 ILE A CA 1
ATOM 2416 C C . ILE A 1 303 ? 14.675 -8.630 -2.219 1.00 96.88 303 ILE A C 1
ATOM 2418 O O . ILE A 1 303 ? 14.503 -9.000 -1.060 1.00 96.88 303 ILE A O 1
ATOM 2422 N N . LYS A 1 304 ? 15.742 -8.999 -2.938 1.00 97.88 304 LYS A N 1
ATOM 2423 C CA . LYS A 1 304 ? 16.803 -9.854 -2.404 1.00 97.88 304 LYS A CA 1
ATOM 2424 C C . LYS A 1 304 ? 17.424 -9.227 -1.158 1.00 97.88 304 LYS A C 1
ATOM 2426 O O . LYS A 1 304 ? 17.528 -9.886 -0.133 1.00 97.88 304 LYS A O 1
ATOM 2431 N N . PHE A 1 305 ? 17.760 -7.939 -1.220 1.00 98.31 305 PHE A N 1
ATOM 2432 C CA . PHE A 1 305 ? 18.287 -7.222 -0.065 1.00 98.31 305 PHE A CA 1
ATOM 2433 C C . PHE A 1 305 ? 17.331 -7.265 1.135 1.00 98.31 305 PHE A C 1
ATOM 2435 O O . PHE A 1 305 ? 17.780 -7.560 2.240 1.00 98.31 305 PHE A O 1
ATOM 2442 N N . ALA A 1 306 ? 16.035 -7.009 0.927 1.00 97.69 306 ALA A N 1
ATOM 2443 C CA . ALA A 1 306 ? 15.030 -7.057 1.986 1.00 97.69 306 ALA A CA 1
ATOM 2444 C C . ALA A 1 306 ? 14.982 -8.436 2.662 1.00 97.69 306 ALA A C 1
ATOM 2446 O O . ALA A 1 306 ? 15.004 -8.515 3.889 1.00 97.69 306 ALA A O 1
ATOM 2447 N N . ASN A 1 307 ? 14.966 -9.506 1.864 1.00 96.75 307 ASN A N 1
ATOM 2448 C CA . ASN A 1 307 ? 14.927 -10.882 2.358 1.00 96.75 307 ASN A CA 1
ATOM 2449 C C . ASN A 1 307 ? 16.199 -11.271 3.122 1.00 96.75 307 ASN A C 1
ATOM 2451 O O . ASN A 1 307 ? 16.107 -11.941 4.146 1.00 96.75 307 ASN A O 1
ATOM 2455 N N . ASP A 1 308 ? 17.364 -10.837 2.641 1.00 97.62 308 ASP A N 1
ATOM 2456 C CA . ASP A 1 308 ? 18.656 -11.233 3.206 1.00 97.62 308 ASP A CA 1
ATOM 2457 C C . ASP A 1 308 ? 19.033 -10.408 4.456 1.00 97.62 308 ASP A C 1
ATOM 2459 O O . ASP A 1 308 ? 19.798 -10.879 5.293 1.00 97.62 308 ASP A O 1
ATOM 2463 N N . ASN A 1 309 ? 18.525 -9.173 4.591 1.00 95.88 309 ASN A N 1
ATOM 2464 C CA . ASN A 1 309 ? 19.036 -8.196 5.570 1.00 95.88 309 ASN A CA 1
ATOM 2465 C C . ASN A 1 309 ? 17.974 -7.621 6.518 1.00 95.88 309 ASN A C 1
ATOM 2467 O O . ASN A 1 309 ? 18.305 -6.791 7.366 1.00 95.88 309 ASN A O 1
ATOM 2471 N N . THR A 1 310 ? 16.700 -8.001 6.383 1.00 97.19 310 THR A N 1
ATOM 2472 C CA . THR A 1 310 ? 15.617 -7.436 7.202 1.00 97.19 310 THR A CA 1
ATOM 2473 C C . THR A 1 310 ? 14.630 -8.496 7.680 1.00 97.19 310 THR A C 1
ATOM 2475 O O . THR A 1 310 ? 14.524 -9.583 7.120 1.00 97.19 310 THR A O 1
ATOM 2478 N N . LYS A 1 311 ? 13.839 -8.149 8.697 1.00 96.69 311 LYS A N 1
ATOM 2479 C CA . LYS A 1 311 ? 12.707 -8.947 9.187 1.00 96.69 311 LYS A CA 1
ATOM 2480 C C . LYS A 1 311 ? 11.375 -8.550 8.535 1.00 96.69 311 LYS A C 1
ATOM 2482 O O . LYS A 1 311 ? 10.321 -9.039 8.934 1.00 96.69 311 LYS A O 1
ATOM 2487 N N . LEU A 1 312 ? 11.391 -7.695 7.509 1.00 98.00 312 LEU A N 1
ATOM 2488 C CA . LEU A 1 312 ? 10.169 -7.159 6.897 1.00 98.00 312 LEU A CA 1
ATOM 2489 C C . LEU A 1 312 ? 9.345 -8.234 6.176 1.00 98.00 312 LEU A C 1
ATOM 2491 O O . LEU A 1 312 ? 8.120 -8.213 6.246 1.00 98.00 312 LEU A O 1
ATOM 2495 N N . SER A 1 313 ? 9.989 -9.226 5.559 1.00 95.69 313 SER A N 1
ATOM 2496 C CA . SER A 1 313 ? 9.275 -10.363 4.957 1.00 95.69 313 SER A CA 1
ATOM 2497 C C . SER A 1 313 ? 8.589 -11.234 6.015 1.00 95.69 313 SER A C 1
ATOM 2499 O O . SER A 1 313 ? 7.514 -11.776 5.769 1.00 95.69 313 SER A O 1
ATOM 2501 N N . GLN A 1 314 ? 9.157 -11.325 7.224 1.00 96.06 314 GLN A N 1
ATOM 2502 C CA . GLN A 1 314 ? 8.520 -12.017 8.350 1.00 96.06 314 GLN A CA 1
ATOM 2503 C C . GLN A 1 314 ? 7.289 -11.245 8.834 1.00 96.06 314 GLN A C 1
ATOM 2505 O O . GLN A 1 314 ? 6.246 -11.853 9.059 1.00 96.06 314 GLN A O 1
ATOM 2510 N N . PHE A 1 315 ? 7.380 -9.913 8.916 1.00 98.31 315 PHE A N 1
ATOM 2511 C CA . PHE A 1 315 ? 6.233 -9.042 9.189 1.00 98.31 315 PHE A CA 1
ATOM 2512 C C . PHE A 1 315 ? 5.113 -9.232 8.153 1.00 98.31 315 PHE A C 1
ATOM 2514 O O . PHE A 1 315 ? 3.973 -9.493 8.532 1.00 98.31 315 PHE A O 1
ATOM 2521 N N . LEU A 1 316 ? 5.431 -9.191 6.853 1.00 97.88 316 LEU A N 1
ATOM 2522 C CA . LEU A 1 316 ? 4.442 -9.405 5.789 1.00 97.88 316 LEU A CA 1
ATOM 2523 C C . LEU A 1 316 ? 3.765 -10.775 5.899 1.00 97.88 316 LEU A C 1
ATOM 2525 O O . LEU A 1 316 ? 2.541 -10.868 5.815 1.00 97.88 316 LEU A O 1
ATOM 2529 N N . ASN A 1 317 ? 4.546 -11.833 6.132 1.00 96.50 317 ASN A N 1
ATOM 2530 C CA . ASN A 1 317 ? 4.016 -13.185 6.299 1.00 96.50 317 ASN A CA 1
ATOM 2531 C C . ASN A 1 317 ? 3.117 -13.301 7.536 1.00 96.50 317 ASN A C 1
ATOM 2533 O O . ASN A 1 317 ? 2.078 -13.953 7.460 1.00 96.50 317 ASN A O 1
ATOM 2537 N N . ARG A 1 318 ? 3.475 -12.644 8.647 1.00 97.25 318 ARG A N 1
ATOM 2538 C CA . ARG A 1 318 ? 2.670 -12.604 9.876 1.00 97.25 318 ARG A CA 1
ATOM 2539 C C . ARG A 1 318 ? 1.318 -11.932 9.636 1.00 97.25 318 ARG A C 1
ATOM 2541 O O . ARG A 1 318 ? 0.291 -12.529 9.940 1.00 97.25 318 ARG A O 1
ATOM 2548 N N . VAL A 1 319 ? 1.310 -10.734 9.045 1.00 97.94 319 VAL A N 1
ATOM 2549 C CA . VAL A 1 319 ? 0.069 -9.996 8.743 1.00 97.94 319 VAL A CA 1
ATOM 2550 C C . VAL A 1 319 ? -0.803 -10.783 7.763 1.00 97.94 319 VAL A C 1
ATOM 2552 O O . VAL A 1 319 ? -2.002 -10.935 7.984 1.00 97.94 319 VAL A O 1
ATOM 2555 N N . LYS A 1 320 ? -0.208 -11.353 6.710 1.00 96.81 320 LYS A N 1
ATOM 2556 C CA . LYS A 1 320 ? -0.932 -12.185 5.744 1.00 96.81 320 LYS A CA 1
ATOM 2557 C C . LYS A 1 320 ? -1.552 -13.422 6.402 1.00 96.81 320 LYS A C 1
ATOM 2559 O O . LYS A 1 320 ? -2.727 -13.689 6.183 1.00 96.81 320 LYS A O 1
ATOM 2564 N N . ALA A 1 321 ? -0.794 -14.151 7.220 1.00 96.38 321 ALA A N 1
ATOM 2565 C CA . ALA A 1 321 ? -1.293 -15.343 7.902 1.00 96.38 321 ALA A CA 1
ATOM 2566 C C . ALA A 1 321 ? -2.421 -15.026 8.899 1.00 96.38 321 ALA A C 1
ATOM 2568 O O . ALA A 1 321 ? -3.354 -15.813 9.021 1.00 96.38 321 ALA A O 1
ATOM 2569 N N . ALA A 1 322 ? -2.346 -13.884 9.588 1.00 96.56 322 ALA A N 1
ATOM 2570 C CA . ALA A 1 322 ? -3.329 -13.493 10.595 1.00 96.56 322 ALA A CA 1
ATOM 2571 C C . ALA A 1 322 ? -4.622 -12.906 9.999 1.00 96.56 322 ALA A C 1
ATOM 2573 O O . ALA A 1 322 ? -5.705 -13.216 10.486 1.00 96.56 322 ALA A O 1
ATOM 2574 N N . TYR A 1 323 ? -4.525 -12.072 8.956 1.00 96.62 323 TYR A N 1
ATOM 2575 C CA . TYR A 1 323 ? -5.651 -11.240 8.493 1.00 96.62 323 TYR A CA 1
ATOM 2576 C C . TYR A 1 323 ? -6.111 -11.528 7.058 1.00 96.62 323 TYR A C 1
ATOM 2578 O O . TYR A 1 323 ? -7.132 -10.999 6.612 1.00 96.62 323 TYR A O 1
ATOM 2586 N N . TRP A 1 324 ? -5.388 -12.381 6.331 1.00 96.00 324 TRP A N 1
ATOM 2587 C CA . TRP A 1 324 ? -5.696 -12.745 4.947 1.00 96.00 324 TRP A CA 1
ATOM 2588 C C . TRP A 1 324 ? -5.660 -14.266 4.720 1.00 96.00 324 TRP A C 1
ATOM 2590 O O . TRP A 1 324 ? -4.892 -14.750 3.880 1.00 96.00 324 TRP A O 1
ATOM 2600 N N . PRO A 1 325 ? -6.488 -15.048 5.438 1.00 93.31 325 PRO A N 1
ATOM 2601 C CA . PRO A 1 325 ? -6.566 -16.499 5.238 1.00 93.31 325 PRO A CA 1
ATOM 2602 C C . PRO A 1 325 ? -7.064 -16.880 3.831 1.00 93.31 325 PRO A C 1
ATOM 2604 O O . PRO A 1 325 ? -6.808 -17.979 3.350 1.00 93.31 325 PRO A O 1
ATOM 2607 N N . ASP A 1 326 ? -7.743 -15.950 3.162 1.00 92.75 326 ASP A N 1
ATOM 2608 C CA . ASP A 1 326 ? -8.274 -16.009 1.802 1.00 92.75 326 ASP A CA 1
ATOM 2609 C C . ASP A 1 326 ? -7.308 -15.444 0.742 1.00 92.75 326 ASP A C 1
ATOM 2611 O O . ASP A 1 326 ? -7.710 -15.194 -0.397 1.00 92.75 326 ASP A O 1
ATOM 2615 N N . TRP A 1 327 ? -6.030 -15.227 1.085 1.00 92.88 327 TRP A N 1
ATOM 2616 C CA . TRP A 1 327 ? -5.059 -14.689 0.133 1.00 92.88 327 TRP A CA 1
ATOM 2617 C C . TRP A 1 327 ? -4.939 -15.581 -1.118 1.00 92.88 327 TRP A C 1
ATOM 2619 O O . TRP A 1 327 ? -4.603 -16.763 -1.003 1.00 92.88 327 TRP A O 1
ATOM 2629 N N . PRO A 1 328 ? -5.123 -15.031 -2.330 1.00 91.31 328 PRO A N 1
ATOM 2630 C CA . PRO A 1 328 ? -5.204 -15.828 -3.544 1.00 91.31 328 PRO A CA 1
ATOM 2631 C C . PRO A 1 328 ? -3.851 -16.418 -3.947 1.00 91.31 328 PRO A C 1
ATOM 2633 O O . PRO A 1 328 ? -2.809 -15.760 -3.884 1.00 91.31 328 PRO A O 1
ATOM 2636 N N . ALA A 1 329 ? -3.872 -17.657 -4.436 1.00 90.62 329 ALA A N 1
ATOM 2637 C CA . ALA A 1 329 ? -2.740 -18.227 -5.158 1.00 90.62 329 ALA A CA 1
ATOM 2638 C C . ALA A 1 329 ? -2.496 -17.471 -6.484 1.00 90.62 329 ALA A C 1
ATOM 2640 O O . ALA A 1 329 ? -3.441 -16.919 -7.057 1.00 90.62 329 ALA A O 1
ATOM 2641 N N . PRO A 1 330 ? -1.259 -17.457 -7.017 1.00 90.31 330 PRO A N 1
ATOM 2642 C CA . PRO A 1 330 ? -0.978 -16.874 -8.328 1.00 90.31 330 PRO A CA 1
ATOM 2643 C C . PRO A 1 330 ? -1.917 -17.428 -9.405 1.00 90.31 330 PRO A C 1
ATOM 2645 O O . PRO A 1 330 ? -2.139 -18.635 -9.480 1.00 90.31 330 PRO A O 1
ATOM 2648 N N . GLY A 1 331 ? -2.481 -16.553 -10.237 1.00 89.31 331 GLY A N 1
ATOM 2649 C CA . GLY A 1 331 ? -3.451 -16.943 -11.267 1.00 89.31 331 GLY A CA 1
ATOM 2650 C C . GLY A 1 331 ? -4.907 -17.024 -10.800 1.00 89.31 331 GLY A C 1
ATOM 2651 O O . GLY A 1 331 ? -5.806 -17.041 -11.640 1.00 89.31 331 GLY A O 1
ATOM 2652 N N . VAL A 1 332 ? -5.154 -17.024 -9.489 1.00 90.50 332 VAL A N 1
ATOM 2653 C CA . VAL A 1 332 ? -6.498 -17.086 -8.902 1.00 90.50 332 VAL A CA 1
ATOM 2654 C C . VAL A 1 332 ? -6.946 -15.684 -8.506 1.00 90.50 332 VAL A C 1
ATOM 2656 O O . VAL A 1 332 ? -6.212 -14.963 -7.838 1.00 90.50 332 VAL A O 1
ATOM 2659 N N . THR A 1 333 ? -8.149 -15.282 -8.905 1.00 88.19 333 THR A N 1
ATOM 2660 C CA . THR A 1 333 ? -8.767 -14.043 -8.413 1.00 88.19 333 THR A CA 1
ATOM 2661 C C . THR A 1 333 ? -9.522 -14.349 -7.125 1.00 88.19 333 THR A C 1
ATOM 2663 O O . THR A 1 333 ? -10.267 -15.326 -7.060 1.00 88.19 333 THR A O 1
ATOM 2666 N N . MET A 1 334 ? -9.312 -13.538 -6.089 1.00 88.69 334 MET A N 1
ATOM 2667 C CA . MET A 1 334 ? -10.022 -13.701 -4.819 1.00 88.69 334 MET A CA 1
ATOM 2668 C C . MET A 1 334 ? -11.516 -13.408 -5.003 1.00 88.69 334 MET A C 1
ATOM 2670 O O . MET A 1 334 ? -11.885 -12.440 -5.666 1.00 88.69 334 MET A O 1
ATOM 2674 N N . VAL A 1 335 ? -12.368 -14.231 -4.392 1.00 84.75 335 VAL A N 1
ATOM 2675 C CA . VAL A 1 335 ? -13.819 -14.016 -4.388 1.00 84.75 335 VAL A CA 1
ATOM 2676 C C . VAL A 1 335 ? -14.149 -12.805 -3.519 1.00 84.75 335 VAL A C 1
ATOM 2678 O O . VAL A 1 335 ? -13.699 -12.695 -2.380 1.00 84.75 335 VAL A O 1
ATOM 2681 N N . VAL A 1 336 ? -14.946 -11.890 -4.059 1.00 85.00 336 VAL A N 1
ATOM 2682 C CA . VAL A 1 336 ? -15.442 -10.721 -3.333 1.00 85.00 336 VAL A CA 1
ATOM 2683 C C . VAL A 1 336 ? -16.703 -11.096 -2.547 1.00 85.00 336 VAL A C 1
ATOM 2685 O O . VAL A 1 336 ? -17.613 -11.696 -3.106 1.00 85.00 336 VAL A O 1
ATOM 2688 N N . ASN A 1 337 ? -16.758 -10.725 -1.262 1.00 84.31 337 ASN A N 1
ATOM 2689 C CA . ASN A 1 337 ? -17.916 -10.881 -0.364 1.00 84.31 337 ASN A CA 1
ATOM 2690 C C . ASN A 1 337 ? -18.525 -12.312 -0.330 1.00 84.31 337 ASN A C 1
ATOM 2692 O O . ASN A 1 337 ? -19.720 -12.468 -0.577 1.00 84.31 337 ASN A O 1
ATOM 2696 N N . PRO A 1 338 ? -17.750 -13.368 -0.005 1.00 62.66 338 PRO A N 1
ATOM 2697 C CA . PRO A 1 338 ? -18.175 -14.768 -0.160 1.00 62.66 338 PRO A CA 1
ATOM 2698 C C . PRO A 1 338 ? -19.345 -15.219 0.739 1.00 62.66 338 PRO A C 1
ATOM 2700 O O . PRO A 1 338 ? -19.894 -16.292 0.509 1.00 62.66 338 PRO A O 1
ATOM 2703 N N . THR A 1 339 ? -19.723 -14.447 1.764 1.00 54.06 339 THR A N 1
ATOM 2704 C CA . THR A 1 339 ? -20.722 -14.830 2.782 1.00 54.06 339 THR A CA 1
ATOM 2705 C C . THR A 1 339 ? -22.011 -14.008 2.759 1.00 54.06 339 THR A C 1
ATOM 2707 O O . THR A 1 339 ? -22.815 -14.122 3.682 1.00 54.06 339 THR A O 1
ATOM 2710 N N . LEU A 1 340 ? -22.252 -13.195 1.727 1.00 45.56 340 LEU A N 1
ATOM 2711 C CA . LEU A 1 340 ? -23.494 -12.428 1.610 1.00 45.56 340 LEU A CA 1
ATOM 2712 C C . LEU A 1 340 ? -24.322 -12.899 0.412 1.00 45.56 340 LEU A C 1
ATOM 2714 O O . LEU A 1 340 ? -23.753 -13.143 -0.655 1.00 45.56 340 LEU A O 1
ATOM 2718 N N . PRO A 1 341 ? -25.660 -13.012 0.554 1.00 34.06 341 PRO A N 1
ATOM 2719 C CA . PRO A 1 341 ? -26.523 -13.187 -0.600 1.00 34.06 341 PRO A CA 1
ATOM 2720 C C . PRO A 1 341 ? -26.263 -12.012 -1.537 1.00 34.06 341 PRO A C 1
ATOM 2722 O O . PRO A 1 341 ? -26.273 -10.853 -1.114 1.00 34.06 341 PRO A O 1
ATOM 2725 N N . VAL A 1 342 ? -25.973 -12.332 -2.796 1.00 32.91 342 VAL A N 1
ATOM 2726 C CA . VAL A 1 342 ? -25.879 -11.363 -3.884 1.00 32.91 342 VAL A CA 1
ATOM 2727 C C . VAL A 1 342 ? -27.085 -10.440 -3.751 1.00 32.91 342 VAL A C 1
ATOM 2729 O O . VAL A 1 342 ? -28.219 -10.900 -3.876 1.00 32.91 342 VAL A O 1
ATOM 2732 N N . VAL A 1 343 ? -26.861 -9.157 -3.460 1.00 35.44 343 VAL A N 1
ATOM 2733 C CA . VAL A 1 343 ? -27.908 -8.149 -3.628 1.00 35.44 343 VAL A CA 1
ATOM 2734 C C . VAL A 1 343 ? -28.108 -8.074 -5.134 1.00 35.44 343 VAL A C 1
ATOM 2736 O O . VAL A 1 343 ? -27.369 -7.387 -5.834 1.00 35.44 343 VAL A O 1
ATOM 2739 N N . SER A 1 344 ? -29.009 -8.915 -5.642 1.00 34.88 344 SER A N 1
ATOM 2740 C CA . SER A 1 344 ? -29.358 -8.968 -7.050 1.00 34.88 344 SER A CA 1
ATOM 2741 C C . SER A 1 344 ? -29.791 -7.578 -7.478 1.00 34.88 344 SER A C 1
ATOM 2743 O O . SER A 1 344 ? -30.558 -6.926 -6.763 1.00 34.88 344 SER A O 1
ATOM 2745 N N . ASP A 1 345 ? -29.302 -7.147 -8.635 1.00 36.34 345 ASP A N 1
ATOM 2746 C CA . ASP A 1 345 ? -29.740 -5.929 -9.293 1.00 36.34 345 ASP A CA 1
ATOM 2747 C C . ASP A 1 345 ? -31.261 -5.778 -9.181 1.00 36.34 345 ASP A C 1
ATOM 2749 O O . ASP A 1 345 ? -32.022 -6.695 -9.502 1.00 36.34 345 ASP A O 1
ATOM 2753 N N . TYR A 1 346 ? -31.712 -4.607 -8.732 1.00 34.56 346 TYR A N 1
ATOM 2754 C CA . TYR A 1 346 ? -33.109 -4.217 -8.860 1.00 34.56 346 TYR A CA 1
ATOM 2755 C C . TYR A 1 346 ? -33.433 -4.098 -10.352 1.00 34.56 346 TYR A C 1
ATOM 2757 O O . TYR A 1 346 ? -33.308 -3.031 -10.952 1.00 34.56 346 TYR A O 1
ATOM 2765 N N . VAL A 1 347 ? -33.861 -5.202 -10.955 1.00 36.28 347 VAL A N 1
ATOM 2766 C CA . VAL A 1 347 ? -34.515 -5.219 -12.258 1.00 36.28 347 VAL A CA 1
ATOM 2767 C C . VAL A 1 347 ? -35.955 -5.663 -12.026 1.00 36.28 347 VAL A C 1
ATOM 2769 O O . VAL A 1 347 ? -36.228 -6.813 -11.704 1.00 36.28 347 VAL A O 1
ATOM 2772 N N . ASN A 1 348 ? -36.880 -4.718 -12.198 1.00 32.97 348 ASN A N 1
ATOM 2773 C CA . ASN A 1 348 ? -38.326 -4.942 -12.302 1.00 32.97 348 ASN A CA 1
ATOM 2774 C C . ASN A 1 348 ? -39.069 -5.457 -11.051 1.00 32.97 348 ASN A C 1
ATOM 2776 O O . ASN A 1 348 ? -39.974 -6.271 -11.176 1.00 32.97 348 ASN A O 1
ATOM 2780 N N . GLY A 1 349 ? -38.768 -4.924 -9.861 1.00 33.50 349 GLY A N 1
ATOM 2781 C CA . GLY A 1 349 ? -39.773 -4.789 -8.790 1.00 33.50 349 GLY A CA 1
ATOM 2782 C C . GLY A 1 349 ? -40.418 -6.065 -8.228 1.00 33.50 349 GLY A C 1
ATOM 2783 O O . GLY A 1 349 ? -41.512 -5.969 -7.675 1.00 33.50 349 GLY A O 1
ATOM 2784 N N . HIS A 1 350 ? -39.776 -7.232 -8.326 1.00 30.94 350 HIS A N 1
ATOM 2785 C CA . HIS A 1 350 ? -40.285 -8.466 -7.723 1.00 30.94 350 HIS A CA 1
ATOM 2786 C C . HIS A 1 350 ? -39.270 -9.093 -6.763 1.00 30.94 350 HIS A C 1
ATOM 2788 O O . HIS A 1 350 ? -38.121 -9.347 -7.115 1.00 30.94 350 HIS A O 1
ATOM 2794 N N . GLU A 1 351 ? -39.729 -9.319 -5.535 1.00 27.11 351 GLU A N 1
ATOM 2795 C CA . GLU A 1 351 ? -38.994 -9.912 -4.422 1.00 27.11 351 GLU A CA 1
ATOM 2796 C C . GLU A 1 351 ? -38.871 -11.431 -4.639 1.00 27.11 351 GLU A C 1
ATOM 2798 O O . GLU A 1 351 ? -39.879 -12.129 -4.759 1.00 27.11 351 GLU A O 1
ATOM 2803 N N . ILE A 1 352 ? -37.643 -11.954 -4.725 1.00 34.84 352 ILE A N 1
ATOM 2804 C CA . ILE A 1 352 ? -37.388 -13.401 -4.754 1.00 34.84 352 ILE A CA 1
ATOM 2805 C C . ILE A 1 352 ? -36.856 -13.802 -3.380 1.00 34.84 352 ILE A C 1
ATOM 2807 O O . ILE A 1 352 ? -35.723 -13.493 -3.019 1.00 34.84 352 ILE A O 1
ATOM 2811 N N . MET A 1 353 ? -37.689 -14.504 -2.615 1.00 26.97 353 MET A N 1
ATOM 2812 C CA . MET A 1 353 ? -37.303 -15.149 -1.361 1.00 26.97 353 MET A CA 1
ATOM 2813 C C . MET A 1 353 ? -36.367 -16.326 -1.652 1.00 26.97 353 MET A C 1
ATOM 2815 O O . MET A 1 353 ? -36.746 -17.248 -2.376 1.00 26.97 353 MET A O 1
ATOM 2819 N N . ILE A 1 354 ? -35.171 -16.330 -1.060 1.00 36.91 354 ILE A N 1
ATOM 2820 C CA . ILE A 1 354 ? -34.262 -17.483 -1.085 1.00 36.91 354 ILE A CA 1
ATOM 2821 C C . ILE A 1 354 ? -34.035 -17.948 0.357 1.00 36.91 354 ILE A C 1
ATOM 2823 O O . ILE A 1 354 ? -33.519 -17.205 1.189 1.00 36.91 354 ILE A O 1
ATOM 2827 N N . THR A 1 355 ? -34.452 -19.178 0.655 1.00 28.00 355 THR A N 1
ATOM 2828 C CA . THR A 1 355 ? -34.173 -19.885 1.915 1.00 28.00 355 THR A CA 1
ATOM 2829 C C . THR A 1 355 ? -32.709 -20.340 1.987 1.00 28.00 355 THR A C 1
ATOM 2831 O O . THR A 1 355 ? -32.163 -20.743 0.959 1.00 28.00 355 THR A O 1
ATOM 2834 N N . PRO A 1 356 ? -32.078 -20.316 3.177 1.00 32.03 356 PRO A N 1
ATOM 2835 C CA . PRO A 1 356 ? -30.673 -20.680 3.343 1.00 32.03 356 PRO A CA 1
ATOM 2836 C C . PRO A 1 356 ? -30.455 -22.196 3.187 1.00 32.03 356 PRO A C 1
ATOM 2838 O O . PRO A 1 356 ? -31.288 -22.985 3.636 1.00 32.03 356 PRO A O 1
ATOM 2841 N N . LEU A 1 357 ? -29.338 -22.573 2.549 1.00 33.34 357 LEU A N 1
ATOM 2842 C CA . LEU A 1 357 ? -28.774 -23.932 2.541 1.00 33.34 357 LEU A CA 1
ATOM 2843 C C . LEU A 1 357 ? -27.815 -24.117 3.716 1.00 33.34 357 LEU A C 1
ATOM 2845 O O . LEU A 1 357 ? -27.026 -23.174 3.963 1.00 33.34 357 LEU A O 1
#

Foldseek 3Di:
DDDDDPPPPVVVVVVVPPPCPPLCLLLVFLQLALLPLDPPPVVVVVVVVVVPDDDDPVVCVVCPVPVPPDPVDFDLPADDPCPPDDAQEKEWEAAAFAAQFRHLFLLSQLQLLLCLQQVRHYFYDHDSFLCSAPVRYDTWIDHPSTIGDDSVRSSVVCCVVVVDCQCVPDDPVVVVVLVVLLCLQSPLLVLLLLLQLLVPVLCCCDLFRHCLVVDDDPCNVVCSVVSSVSNSVSSLVSSVVVPVNVDDNVVSLVSLLVSLVVQQVQCPVALESRHVGYHSSLSSNLSSCCSVQVDDTPDCPSNVSNVVPGCVVVSNVSSCVSRPPQRHGGSHGGDTPPPDDPPPPPDDDDDDDDDDD

Organism: Panagrellus redivivus (NCBI:txid6233)

Sequence (357 aa):
MLTQNTHIDLAEARHGFNDGSFVGSIVDQLFLDLQDMRFWNYSVELRLLSRVQTFNIDTMKHNQSTFFSKPLGIMTRTKLQVPGWLENTVYLVQFPRPAGLPNLSPFCLKVENFLRVNNIPHQIVEVESASKGPRGQLPFIELNGCQFPDSSHIINVLTEKFHLRGDSNLTKKDKADIVAYTFLVEHSLLYTLLYFRSKGVKWMFGDQYGLKNHFTGIKKTLVPIVGPGKLGRKIKSIVNTHGIGRLGIDDVIELGKKDLLTLNALLGDKSYFFGEEPTSFDSTAFGLLTELLLTPQPDNRLIKFANDNTKLSQFLNRVKAAYWPDWPAPGVTMVVNPTLPVVSDYVNGHEIMITPL